Protein AF-A0A953STP6-F1 (afdb_monomer_lite)

Structure (mmCIF, N/CA/C/O backbone):
data_AF-A0A953STP6-F1
#
_entry.id   AF-A0A953STP6-F1
#
loop_
_atom_site.group_PDB
_atom_site.id
_atom_site.type_symbol
_atom_site.label_atom_id
_atom_site.label_alt_id
_atom_site.label_comp_id
_atom_site.label_asym_id
_atom_site.label_entity_id
_atom_site.label_seq_id
_atom_site.pdbx_PDB_ins_code
_atom_site.Cartn_x
_atom_site.Cartn_y
_atom_site.Cartn_z
_atom_site.occupancy
_atom_site.B_iso_or_equiv
_atom_site.auth_seq_id
_atom_site.auth_comp_id
_atom_site.auth_asym_id
_atom_site.auth_atom_id
_atom_site.pdbx_PDB_model_num
ATOM 1 N N . VAL A 1 1 ? 17.618 -13.038 -34.834 1.00 49.62 1 VAL A N 1
ATOM 2 C CA . VAL A 1 1 ? 17.832 -11.670 -34.303 1.00 49.62 1 VAL A CA 1
ATOM 3 C C . VAL A 1 1 ? 18.289 -10.805 -35.466 1.00 49.62 1 VAL A C 1
ATOM 5 O O . VAL A 1 1 ? 19.476 -10.735 -35.738 1.00 49.62 1 VAL A O 1
ATOM 8 N N . GLU A 1 2 ? 17.350 -10.254 -36.233 1.00 40.44 2 GLU A N 1
ATOM 9 C CA . GLU A 1 2 ? 17.635 -9.634 -37.544 1.00 40.44 2 GLU A CA 1
ATOM 10 C C . GLU A 1 2 ? 18.190 -8.197 -37.464 1.00 40.44 2 GLU A C 1
ATOM 12 O O . GLU A 1 2 ? 18.596 -7.647 -38.477 1.00 40.44 2 GLU A O 1
ATOM 17 N N . TRP A 1 3 ? 18.283 -7.606 -36.264 1.00 57.53 3 TRP A N 1
ATOM 18 C CA . TRP A 1 3 ? 18.662 -6.194 -36.064 1.00 57.53 3 TRP A CA 1
ATOM 19 C C . TRP A 1 3 ? 19.873 -5.980 -35.137 1.00 57.53 3 TRP A C 1
ATOM 21 O O . TRP A 1 3 ? 20.146 -4.858 -34.718 1.00 57.53 3 TRP A O 1
ATOM 31 N N . GLY A 1 4 ? 20.591 -7.051 -34.774 1.00 74.75 4 GLY A N 1
ATOM 32 C CA . GLY A 1 4 ? 21.862 -6.975 -34.031 1.00 74.75 4 GLY A CA 1
ATOM 33 C C . GLY A 1 4 ? 21.815 -6.324 -32.639 1.00 74.75 4 GLY A C 1
ATOM 34 O O . GLY A 1 4 ? 22.865 -6.129 -32.037 1.00 74.75 4 GLY A O 1
ATOM 35 N N . THR A 1 5 ? 20.629 -5.986 -32.117 1.00 85.56 5 THR A N 1
ATOM 36 C CA . THR A 1 5 ? 20.455 -5.350 -30.805 1.00 85.56 5 THR A CA 1
ATOM 37 C C . THR A 1 5 ? 19.637 -6.245 -29.881 1.00 85.56 5 THR A C 1
ATOM 39 O O . THR A 1 5 ? 18.565 -6.718 -30.260 1.00 85.56 5 THR A O 1
ATOM 42 N N . LEU A 1 6 ? 20.141 -6.47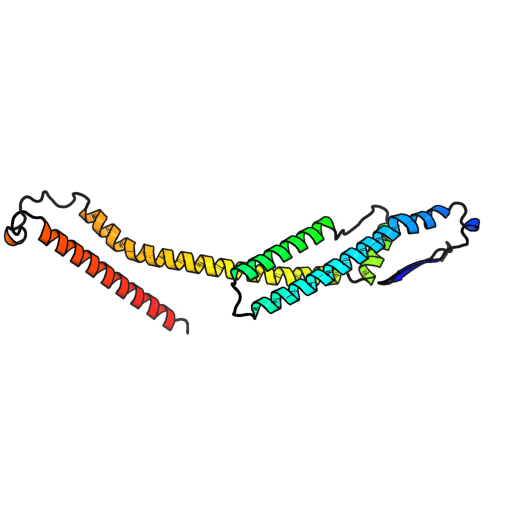1 -28.670 1.00 89.12 6 LEU A N 1
ATOM 43 C CA . LEU A 1 6 ? 19.506 -7.273 -27.629 1.00 89.12 6 LEU A CA 1
ATOM 44 C C . LEU A 1 6 ? 19.373 -6.444 -26.352 1.00 89.12 6 LEU A C 1
ATOM 46 O O . LEU A 1 6 ? 20.346 -5.847 -25.893 1.00 89.12 6 LEU A O 1
ATOM 50 N N . TYR A 1 7 ? 18.184 -6.456 -25.756 1.00 91.00 7 TYR A N 1
ATOM 51 C CA . TYR A 1 7 ? 17.941 -5.894 -24.432 1.00 91.00 7 TYR A CA 1
ATOM 52 C C . TYR A 1 7 ? 17.853 -7.020 -23.403 1.00 91.00 7 TYR A C 1
ATOM 54 O O . TYR A 1 7 ? 17.206 -8.039 -23.641 1.00 91.00 7 TYR A O 1
ATOM 62 N N . GLY A 1 8 ? 18.512 -6.834 -22.264 1.00 90.19 8 GLY A N 1
ATOM 63 C CA . GLY A 1 8 ? 18.496 -7.766 -21.146 1.00 90.19 8 GLY A CA 1
ATOM 64 C C . GLY A 1 8 ? 18.152 -7.041 -19.855 1.00 90.19 8 GLY A C 1
ATOM 65 O O . GLY A 1 8 ? 18.784 -6.043 -19.509 1.00 90.19 8 GLY A O 1
ATOM 66 N N . PHE A 1 9 ? 17.179 -7.573 -19.121 1.00 90.62 9 PHE A N 1
ATOM 67 C CA . PHE A 1 9 ? 16.779 -7.051 -17.821 1.00 90.62 9 PHE A CA 1
ATOM 68 C C . PHE A 1 9 ? 16.965 -8.117 -16.754 1.00 90.62 9 PHE A C 1
ATOM 70 O O . PHE A 1 9 ? 16.722 -9.304 -16.963 1.00 90.62 9 PHE A O 1
ATOM 77 N N . SER A 1 10 ? 17.387 -7.672 -15.584 1.00 89.81 10 SER A N 1
ATOM 78 C CA . SER A 1 10 ? 17.365 -8.437 -14.348 1.00 89.81 10 SER A CA 1
ATOM 79 C C . SER A 1 10 ? 16.794 -7.551 -13.244 1.00 89.81 10 SER A C 1
ATOM 81 O O . SER A 1 10 ? 16.552 -6.361 -13.440 1.00 89.81 10 SER A O 1
ATOM 83 N N . ARG A 1 11 ? 16.638 -8.101 -12.039 1.00 86.50 11 ARG A N 1
ATOM 84 C CA . ARG A 1 11 ? 16.187 -7.322 -10.874 1.00 86.50 11 ARG A CA 1
ATOM 85 C C . ARG A 1 11 ? 17.159 -6.208 -10.463 1.00 86.50 11 ARG A C 1
ATOM 87 O O . ARG A 1 11 ? 16.793 -5.380 -9.638 1.00 86.50 11 ARG A O 1
ATOM 94 N N . TYR A 1 12 ? 18.381 -6.211 -10.998 1.00 82.25 12 TYR A N 1
ATOM 95 C CA . TYR A 1 12 ? 19.473 -5.325 -10.581 1.00 82.25 12 TYR A CA 1
ATOM 96 C C . TYR A 1 12 ? 20.132 -4.575 -11.740 1.00 82.25 12 TYR A C 1
ATOM 98 O O . TYR A 1 12 ? 20.998 -3.737 -11.511 1.00 82.25 12 TYR A O 1
ATOM 106 N N . SER A 1 13 ? 19.789 -4.901 -12.986 1.00 85.50 13 SER A N 1
ATOM 107 C CA . SER A 1 13 ? 20.510 -4.397 -14.152 1.00 85.50 13 SER A CA 1
ATOM 108 C C . SER A 1 13 ? 19.625 -4.359 -15.389 1.00 85.50 13 SER A C 1
ATOM 110 O O . SER A 1 13 ? 18.785 -5.236 -15.587 1.00 85.50 13 SER A O 1
ATOM 112 N N . SER A 1 14 ? 19.859 -3.350 -16.221 1.00 88.75 14 SER A N 1
ATOM 113 C CA . SER A 1 14 ? 19.274 -3.163 -17.543 1.00 88.75 14 SER A CA 1
ATOM 114 C C . SER A 1 14 ? 20.425 -2.953 -18.520 1.00 88.75 14 SER A C 1
ATOM 116 O O . SER A 1 14 ? 21.163 -1.975 -18.397 1.00 88.75 14 SER A O 1
ATOM 118 N N . VAL A 1 15 ? 20.591 -3.866 -19.473 1.00 91.69 15 VAL A N 1
ATOM 119 C CA . VAL A 1 15 ? 21.720 -3.892 -20.409 1.00 91.69 15 VAL A CA 1
ATOM 120 C C . VAL A 1 15 ? 21.202 -3.905 -21.840 1.00 91.69 15 VAL A C 1
ATOM 122 O O . VAL A 1 15 ? 20.205 -4.554 -22.151 1.00 91.69 15 VAL A O 1
ATOM 125 N N . MET A 1 16 ? 21.911 -3.205 -22.719 1.00 91.94 16 MET A N 1
ATOM 126 C CA . MET A 1 16 ? 21.726 -3.278 -24.163 1.00 91.94 16 MET A CA 1
ATOM 127 C C . MET A 1 16 ? 23.032 -3.749 -24.794 1.00 91.94 16 MET A C 1
ATOM 129 O O . MET A 1 16 ? 24.081 -3.150 -24.562 1.00 91.94 16 MET A O 1
ATOM 133 N N . LEU A 1 17 ? 22.959 -4.801 -25.600 1.00 90.75 17 LEU A N 1
ATOM 134 C CA . LEU A 1 17 ? 24.041 -5.232 -26.478 1.00 90.75 17 LEU A CA 1
ATOM 135 C C . LEU A 1 17 ? 23.688 -4.793 -27.893 1.00 90.75 17 LEU A C 1
ATOM 137 O O . LEU A 1 17 ? 22.608 -5.112 -28.380 1.00 90.75 17 LEU A O 1
ATOM 141 N N . THR A 1 18 ? 24.568 -4.033 -28.529 1.00 89.88 18 THR A N 1
ATOM 142 C CA . THR A 1 18 ? 24.393 -3.536 -29.897 1.00 89.88 18 THR A CA 1
ATOM 143 C C . THR A 1 18 ? 25.762 -3.390 -30.564 1.00 89.88 18 THR A C 1
ATOM 145 O O . THR A 1 18 ? 26.791 -3.584 -29.911 1.00 89.88 18 THR A O 1
ATOM 148 N N . ASN A 1 19 ? 25.779 -3.074 -31.858 1.00 86.75 19 ASN A N 1
ATOM 149 C CA . ASN A 1 19 ? 27.012 -2.829 -32.605 1.00 86.75 19 ASN A CA 1
ATOM 150 C C . ASN A 1 19 ? 27.773 -1.607 -32.057 1.00 86.75 19 ASN A C 1
ATOM 152 O O . ASN A 1 19 ? 27.233 -0.802 -31.297 1.00 86.75 19 ASN A O 1
ATOM 156 N N . SER A 1 20 ? 29.038 -1.449 -32.450 1.00 85.50 20 SER A N 1
ATOM 157 C CA . SER A 1 20 ? 29.828 -0.265 -32.096 1.00 85.50 20 SER A CA 1
ATOM 158 C C . SER A 1 20 ? 29.111 1.015 -32.518 1.00 85.50 20 SER A C 1
ATOM 160 O O . SER A 1 20 ? 28.501 1.065 -33.582 1.00 85.50 20 SER A O 1
ATOM 162 N N . PHE A 1 21 ? 29.213 2.072 -31.708 1.00 82.69 21 PHE A N 1
ATOM 163 C CA . PHE A 1 21 ? 28.501 3.336 -31.938 1.00 82.69 21 PHE A CA 1
ATOM 164 C C . PHE A 1 21 ? 28.733 3.929 -33.340 1.00 82.69 21 PHE A C 1
ATOM 166 O O . PHE A 1 21 ? 27.807 4.472 -33.935 1.00 82.69 21 PHE A O 1
ATOM 173 N N . SER A 1 22 ? 29.945 3.778 -33.886 1.00 84.00 22 SER A N 1
ATOM 174 C CA . SER A 1 22 ? 30.305 4.186 -35.253 1.00 84.00 22 SER A CA 1
ATOM 175 C C . SER A 1 22 ? 29.497 3.478 -36.343 1.00 84.00 22 SER A C 1
ATOM 177 O O . SER A 1 22 ? 29.265 4.054 -37.403 1.00 84.00 22 SER A O 1
ATOM 179 N N . ASP A 1 23 ? 29.049 2.256 -36.069 1.00 85.56 23 ASP A N 1
ATOM 180 C CA . ASP A 1 23 ? 28.466 1.337 -37.046 1.00 85.56 23 ASP A CA 1
ATOM 181 C C . ASP A 1 23 ? 26.928 1.340 -36.983 1.00 85.56 23 ASP A C 1
ATOM 183 O O . ASP A 1 23 ? 26.265 0.757 -37.838 1.00 85.56 23 ASP A O 1
ATOM 187 N N . LEU A 1 24 ? 26.334 2.009 -35.982 1.00 81.19 24 LEU A N 1
ATOM 188 C CA . LEU A 1 24 ? 24.878 2.100 -35.809 1.00 81.19 24 LEU A CA 1
ATOM 189 C C . LEU A 1 24 ? 24.195 2.994 -36.854 1.00 81.19 24 LEU A C 1
ATOM 191 O O . LEU A 1 24 ? 22.997 2.828 -37.094 1.00 81.19 24 LEU A O 1
ATOM 195 N N . GLY A 1 25 ? 24.908 3.952 -37.454 1.00 84.44 25 GLY A N 1
ATOM 196 C CA . GLY A 1 25 ? 24.352 4.876 -38.447 1.00 84.44 25 GLY A CA 1
ATOM 197 C C . GLY A 1 25 ? 23.048 5.538 -37.974 1.00 84.44 25 GLY A C 1
ATOM 198 O O . GLY A 1 25 ? 23.015 6.241 -36.959 1.00 84.44 25 GLY A O 1
ATOM 199 N N . SER A 1 26 ? 21.946 5.277 -38.686 1.00 81.06 26 SER A N 1
ATOM 200 C CA . SER A 1 26 ? 20.607 5.794 -38.359 1.00 81.06 26 SER A CA 1
ATOM 201 C C . SER A 1 26 ? 20.002 5.222 -37.070 1.00 81.06 26 SER A C 1
ATOM 203 O O . SER A 1 26 ? 19.066 5.814 -36.544 1.00 81.06 26 SER A O 1
ATOM 205 N N . SER A 1 27 ? 20.540 4.130 -36.518 1.00 84.69 27 SER A N 1
ATOM 206 C CA . SER A 1 27 ? 20.039 3.463 -35.302 1.00 84.69 27 SER A CA 1
ATOM 207 C C . SER A 1 27 ? 20.626 4.023 -33.999 1.00 84.69 27 SER A C 1
ATOM 209 O O . SER A 1 27 ? 20.344 3.526 -32.911 1.00 84.69 27 SER A O 1
ATOM 211 N N . THR A 1 28 ? 21.406 5.104 -34.078 1.00 85.69 28 THR A N 1
ATOM 212 C CA . THR A 1 28 ? 22.034 5.776 -32.924 1.00 85.69 28 THR A CA 1
ATOM 213 C C . THR A 1 28 ? 21.026 6.202 -31.842 1.00 85.69 28 THR A C 1
ATOM 215 O O . THR A 1 28 ? 21.358 6.278 -30.656 1.00 85.69 28 THR A O 1
ATOM 218 N N . PHE A 1 29 ? 19.761 6.428 -32.216 1.00 87.31 29 PHE A N 1
ATOM 219 C CA . PHE A 1 29 ? 18.693 6.764 -31.272 1.00 87.31 29 PHE A CA 1
ATOM 220 C C . PHE A 1 29 ? 18.427 5.663 -30.229 1.00 87.31 29 PHE A C 1
ATOM 222 O O . PHE A 1 29 ? 17.957 5.981 -29.138 1.00 87.31 29 PHE A O 1
ATOM 229 N N . LEU A 1 30 ? 18.773 4.398 -30.504 1.00 89.19 30 LEU A N 1
ATOM 230 C CA . LEU A 1 30 ? 18.602 3.283 -29.561 1.00 89.19 30 LEU A CA 1
ATOM 231 C C . LEU A 1 30 ? 19.425 3.481 -28.282 1.00 89.19 30 LEU A C 1
ATOM 233 O O . LEU A 1 30 ? 18.925 3.266 -27.176 1.00 89.19 30 LEU A O 1
ATOM 237 N N . VAL A 1 31 ? 20.664 3.965 -28.423 1.00 89.38 31 VAL A N 1
ATOM 238 C CA . VAL A 1 31 ? 21.536 4.303 -27.286 1.00 89.38 31 VAL A CA 1
ATOM 239 C C . VAL A 1 31 ? 20.921 5.445 -26.477 1.00 89.38 31 VAL A C 1
ATOM 241 O O . VAL A 1 31 ? 20.867 5.382 -25.249 1.00 89.38 31 VAL A O 1
ATOM 244 N N . ARG A 1 32 ? 20.378 6.460 -27.162 1.00 90.69 32 ARG A N 1
ATOM 245 C CA . ARG A 1 32 ? 19.688 7.577 -26.507 1.00 90.69 32 ARG A CA 1
ATOM 246 C C . ARG A 1 32 ? 18.452 7.107 -25.744 1.00 90.69 32 ARG A C 1
ATOM 248 O O . ARG A 1 32 ? 18.239 7.560 -24.624 1.00 90.69 32 ARG A O 1
ATOM 255 N N . HIS A 1 33 ? 17.647 6.207 -26.307 1.00 91.12 33 HIS A N 1
ATOM 256 C CA . HIS A 1 33 ? 16.480 5.644 -25.622 1.00 91.12 33 HIS A CA 1
ATOM 257 C C . HIS A 1 33 ? 16.885 4.869 -24.365 1.00 91.12 33 HIS A C 1
ATOM 259 O O . HIS A 1 33 ? 16.279 5.068 -23.311 1.00 91.12 33 HIS A O 1
ATOM 265 N N . LEU A 1 34 ? 17.955 4.068 -24.440 1.00 91.69 34 LEU A N 1
ATOM 266 C CA . LEU A 1 34 ? 18.492 3.376 -23.270 1.00 91.69 34 LEU A CA 1
ATOM 267 C C . LEU A 1 34 ? 18.879 4.362 -22.163 1.00 91.69 34 LEU A C 1
ATOM 269 O O . LEU A 1 34 ? 18.456 4.199 -21.025 1.00 91.69 34 LEU A O 1
ATOM 273 N N . GLN A 1 35 ? 19.641 5.402 -22.508 1.00 91.88 35 GLN A N 1
ATOM 274 C CA . GLN A 1 35 ? 20.140 6.405 -21.558 1.00 91.88 35 GLN A CA 1
ATOM 275 C C . GLN A 1 35 ? 19.058 7.353 -21.022 1.00 91.88 35 GLN A C 1
ATOM 277 O O . GLN A 1 35 ? 19.305 8.081 -20.063 1.00 91.88 35 GLN A O 1
ATOM 282 N N . THR A 1 36 ? 17.875 7.376 -21.638 1.00 92.75 36 THR A N 1
ATOM 283 C CA . THR A 1 36 ? 16.787 8.284 -21.261 1.00 92.75 36 THR A CA 1
ATOM 284 C C . THR A 1 36 ? 15.570 7.504 -20.782 1.00 92.75 36 THR A C 1
ATOM 286 O O . THR A 1 36 ? 15.460 7.215 -19.593 1.00 92.75 36 THR A O 1
ATOM 289 N N . ILE A 1 37 ? 14.655 7.152 -21.685 1.00 94.00 37 ILE A N 1
ATOM 290 C CA . ILE A 1 37 ? 13.356 6.583 -21.331 1.00 94.00 37 ILE A CA 1
ATOM 291 C C . ILE A 1 37 ? 13.492 5.231 -20.621 1.00 94.00 37 ILE A C 1
ATOM 293 O O . ILE A 1 37 ? 12.884 5.048 -19.570 1.00 94.00 37 ILE A O 1
ATOM 297 N N . TYR A 1 38 ? 14.338 4.319 -21.111 1.00 93.88 38 TYR A N 1
ATOM 298 C CA . TYR A 1 38 ? 14.478 2.992 -20.498 1.00 93.88 38 TYR A CA 1
ATOM 299 C C . TYR A 1 38 ? 15.250 3.038 -19.177 1.00 93.88 38 TYR A C 1
ATOM 301 O O . TYR A 1 38 ? 14.895 2.322 -18.244 1.00 93.88 38 TYR A O 1
ATOM 309 N N . TYR A 1 39 ? 16.238 3.928 -19.050 1.00 93.81 39 TYR A N 1
ATOM 310 C CA . TYR A 1 39 ? 16.886 4.203 -17.767 1.00 93.81 39 TYR A CA 1
ATOM 311 C C . TYR A 1 39 ? 15.868 4.684 -16.721 1.00 93.81 39 TYR A C 1
ATOM 313 O O . TYR A 1 39 ? 15.835 4.164 -15.607 1.00 93.81 39 TYR A O 1
ATOM 321 N N . LYS A 1 40 ? 14.981 5.617 -17.092 1.00 95.06 40 LYS A N 1
ATOM 322 C CA . LYS A 1 40 ? 13.929 6.120 -16.195 1.00 95.06 40 LYS A CA 1
ATOM 323 C C . LYS A 1 40 ? 12.858 5.082 -15.870 1.00 95.06 40 LYS A C 1
ATOM 325 O O . LYS A 1 40 ? 12.398 5.046 -14.733 1.00 95.06 40 LYS A O 1
ATOM 330 N N . MET A 1 41 ? 12.509 4.207 -16.811 1.00 95.56 41 MET A N 1
ATOM 331 C CA . MET A 1 41 ? 11.640 3.055 -16.537 1.00 95.56 41 MET A CA 1
ATOM 332 C C . MET A 1 41 ? 12.266 2.108 -15.510 1.00 95.56 41 MET A C 1
ATOM 334 O O . MET A 1 41 ? 11.595 1.711 -14.561 1.00 95.56 41 MET A O 1
ATOM 338 N N . ALA A 1 42 ? 13.553 1.784 -15.662 1.00 94.44 42 ALA A N 1
ATOM 339 C CA . ALA A 1 42 ? 14.258 0.919 -14.723 1.00 94.44 42 ALA A CA 1
ATOM 340 C C . ALA A 1 42 ? 14.345 1.552 -13.323 1.00 94.44 42 ALA A C 1
ATOM 342 O O . ALA A 1 42 ? 14.057 0.884 -12.332 1.00 94.44 42 ALA A O 1
ATOM 343 N N . GLU A 1 43 ? 14.679 2.844 -13.243 1.00 94.31 43 GLU A N 1
ATOM 344 C CA . GLU A 1 43 ? 14.696 3.613 -11.991 1.00 94.31 43 GLU A CA 1
ATOM 345 C C . GLU A 1 43 ? 13.320 3.607 -11.307 1.00 94.31 43 GLU A C 1
ATOM 347 O O . GLU A 1 43 ? 13.224 3.339 -10.109 1.00 94.31 43 GLU A O 1
ATOM 352 N N . LEU A 1 44 ? 12.247 3.822 -12.073 1.00 95.81 44 LEU A N 1
ATOM 353 C CA . LEU A 1 44 ? 10.879 3.779 -11.566 1.00 95.81 44 LEU A CA 1
ATOM 354 C C . LEU A 1 44 ? 10.500 2.389 -11.037 1.00 95.81 44 LEU A C 1
ATOM 356 O O . LEU A 1 44 ? 9.955 2.297 -9.941 1.00 95.81 44 LEU A O 1
ATOM 360 N N . CYS A 1 45 ? 10.803 1.312 -11.767 1.00 95.56 45 CYS A N 1
ATOM 361 C CA . CYS A 1 45 ? 10.538 -0.057 -11.307 1.00 95.56 45 CYS A CA 1
ATOM 362 C C . CYS A 1 45 ? 11.301 -0.383 -10.012 1.00 95.56 45 CYS A C 1
ATOM 364 O O . CYS A 1 45 ? 10.754 -1.006 -9.101 1.00 95.56 45 CYS A O 1
ATOM 366 N N . LEU A 1 46 ? 12.554 0.067 -9.896 1.00 94.75 46 LEU A N 1
ATOM 367 C CA . LEU A 1 46 ? 13.344 -0.108 -8.676 1.00 94.75 46 LEU A CA 1
ATOM 368 C C . LEU A 1 46 ? 12.753 0.673 -7.498 1.00 94.75 46 LEU A C 1
ATOM 370 O O . LEU A 1 46 ? 12.660 0.123 -6.399 1.00 94.75 46 LEU A O 1
ATOM 374 N N . LEU A 1 47 ? 12.312 1.914 -7.728 1.00 95.75 47 LEU A N 1
ATOM 375 C CA . LEU A 1 47 ? 11.605 2.714 -6.728 1.00 95.75 47 LEU A CA 1
ATOM 376 C C . LEU A 1 47 ? 10.319 2.014 -6.279 1.00 95.75 47 LEU A C 1
ATOM 378 O O . LEU A 1 47 ? 10.118 1.831 -5.083 1.00 95.75 47 LEU A O 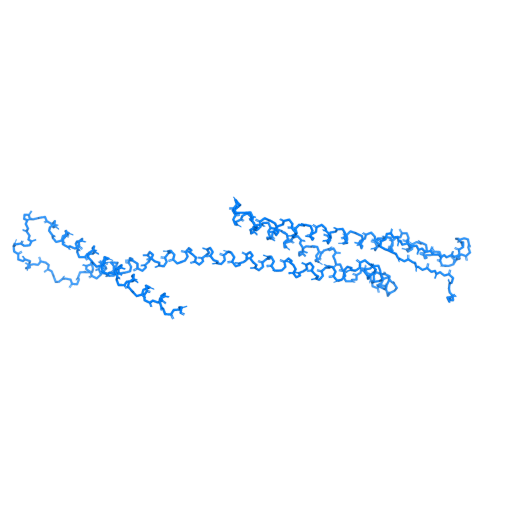1
ATOM 382 N N . GLN A 1 48 ? 9.490 1.573 -7.229 1.00 96.62 48 GLN A N 1
ATOM 383 C CA . GLN A 1 48 ? 8.253 0.841 -6.950 1.00 96.62 48 GLN A CA 1
ATOM 384 C C . GLN A 1 48 ? 8.525 -0.378 -6.068 1.00 96.62 48 GLN A C 1
ATOM 386 O O . GLN A 1 48 ? 7.860 -0.571 -5.053 1.00 96.62 48 GLN A O 1
ATOM 391 N N . ARG A 1 49 ? 9.557 -1.157 -6.403 1.00 95.12 49 ARG A N 1
ATOM 392 C CA . ARG A 1 49 ? 9.941 -2.344 -5.637 1.00 95.12 49 ARG A CA 1
ATOM 393 C C . ARG A 1 49 ? 10.410 -2.004 -4.226 1.00 95.12 49 ARG A C 1
ATOM 395 O O . ARG A 1 49 ? 10.039 -2.693 -3.280 1.00 95.12 49 ARG A O 1
ATOM 402 N N . ALA A 1 50 ? 11.218 -0.958 -4.072 1.00 95.56 50 ALA A N 1
ATOM 403 C CA . ALA A 1 50 ? 11.667 -0.502 -2.761 1.00 95.56 50 ALA A CA 1
ATOM 404 C C . ALA A 1 50 ? 10.489 -0.030 -1.893 1.00 95.56 50 ALA A C 1
ATOM 406 O O . ALA A 1 50 ? 10.437 -0.352 -0.708 1.00 95.56 50 ALA A O 1
ATOM 407 N N . THR A 1 51 ? 9.524 0.679 -2.484 1.00 97.06 51 THR A N 1
ATOM 408 C CA . THR A 1 51 ? 8.314 1.127 -1.784 1.00 97.06 51 THR A CA 1
ATOM 409 C C . THR A 1 51 ? 7.443 -0.045 -1.340 1.00 97.06 51 THR A C 1
ATOM 411 O O . THR A 1 51 ? 7.036 -0.069 -0.183 1.00 97.06 51 THR A O 1
ATOM 414 N N . VAL A 1 52 ? 7.216 -1.041 -2.204 1.00 97.06 52 VAL A N 1
ATOM 415 C CA . VAL A 1 52 ? 6.466 -2.257 -1.839 1.00 97.06 52 VAL A CA 1
ATOM 416 C C . VAL A 1 52 ? 7.124 -2.970 -0.657 1.00 97.06 52 VAL A C 1
ATOM 418 O O . VAL A 1 52 ? 6.457 -3.244 0.334 1.00 97.06 52 VAL A O 1
ATOM 421 N N . LEU A 1 53 ? 8.444 -3.180 -0.707 1.00 96.00 53 LEU A N 1
ATOM 422 C CA . LEU A 1 53 ? 9.185 -3.795 0.400 1.00 96.00 53 LEU A CA 1
ATOM 423 C C . LEU A 1 53 ? 9.084 -2.980 1.697 1.00 96.00 53 LEU A C 1
ATOM 425 O O . LEU A 1 53 ? 8.903 -3.554 2.767 1.00 96.00 53 LEU A O 1
ATOM 429 N N . SER A 1 54 ? 9.174 -1.651 1.604 1.00 97.19 54 SER A N 1
ATOM 430 C CA . SER A 1 54 ? 9.027 -0.764 2.762 1.00 97.19 54 SER A CA 1
ATOM 431 C C . SER A 1 54 ? 7.633 -0.853 3.382 1.00 97.19 54 SER A C 1
ATOM 433 O O . SER A 1 54 ? 7.514 -0.798 4.602 1.00 97.19 54 SER A O 1
ATOM 435 N N . TYR A 1 55 ? 6.583 -0.977 2.568 1.00 97.44 55 TYR A N 1
ATOM 436 C CA . TYR A 1 55 ? 5.220 -1.110 3.075 1.00 97.44 55 TYR A CA 1
ATOM 437 C C . TYR A 1 55 ? 4.940 -2.494 3.653 1.00 97.44 55 TYR A C 1
ATOM 439 O O . TYR A 1 55 ? 4.293 -2.557 4.691 1.00 97.44 55 TYR A O 1
ATOM 447 N N . SER A 1 56 ? 5.469 -3.580 3.083 1.00 96.62 56 SER A N 1
ATOM 448 C CA . SER A 1 56 ? 5.380 -4.906 3.721 1.00 96.62 56 SER A CA 1
ATOM 449 C C . SER A 1 56 ? 6.055 -4.934 5.100 1.00 96.62 56 SER A C 1
ATOM 451 O O . SER A 1 56 ? 5.538 -5.548 6.038 1.00 96.62 56 SER A O 1
ATOM 453 N N . ASP A 1 57 ? 7.185 -4.239 5.265 1.00 96.50 57 ASP A N 1
ATOM 454 C CA . ASP A 1 57 ? 7.832 -4.096 6.577 1.00 96.50 57 ASP A CA 1
ATOM 455 C C . ASP A 1 57 ? 6.961 -3.274 7.545 1.00 96.50 57 ASP A C 1
ATOM 457 O O . ASP A 1 57 ? 6.777 -3.640 8.708 1.00 96.50 57 ASP A O 1
ATOM 461 N N . GLU A 1 58 ? 6.323 -2.205 7.056 1.00 95.62 58 GLU A N 1
ATOM 462 C CA . GLU A 1 58 ? 5.396 -1.398 7.855 1.00 95.62 58 GLU A CA 1
ATOM 463 C C . GLU A 1 58 ? 4.133 -2.179 8.265 1.00 95.62 58 GLU A C 1
ATOM 465 O O . GLU A 1 58 ? 3.722 -2.092 9.425 1.00 95.62 58 GLU A O 1
ATOM 470 N N . VAL A 1 59 ? 3.563 -2.997 7.371 1.00 95.62 59 VAL A N 1
ATOM 471 C CA . VAL A 1 59 ? 2.469 -3.946 7.663 1.00 95.62 59 VAL A CA 1
ATOM 472 C C . VAL A 1 59 ? 2.878 -4.903 8.780 1.00 95.62 59 VAL A C 1
ATOM 474 O O . VAL A 1 59 ? 2.144 -5.065 9.759 1.00 95.62 59 VAL A O 1
ATOM 477 N N . THR A 1 60 ? 4.068 -5.498 8.674 1.00 94.12 60 THR A N 1
ATOM 478 C CA . THR A 1 60 ? 4.602 -6.423 9.685 1.00 94.12 60 THR A CA 1
ATOM 479 C C . THR A 1 60 ? 4.765 -5.721 11.030 1.00 94.12 60 THR A C 1
ATOM 481 O O . THR A 1 60 ? 4.328 -6.219 12.070 1.00 94.12 60 THR A O 1
ATOM 484 N N . HIS A 1 61 ? 5.344 -4.520 11.023 1.00 93.31 61 HIS A N 1
ATOM 485 C CA . HIS A 1 61 ? 5.520 -3.722 12.225 1.00 93.31 61 HIS A CA 1
ATOM 486 C C . HIS A 1 61 ? 4.177 -3.364 12.873 1.00 93.31 61 HIS A C 1
ATOM 488 O O . HIS A 1 61 ? 4.031 -3.524 14.082 1.00 93.31 61 HIS A O 1
ATOM 494 N N . VAL A 1 62 ? 3.188 -2.907 12.099 1.00 92.31 62 VAL A N 1
ATOM 495 C CA . VAL A 1 62 ? 1.846 -2.581 12.609 1.00 92.31 62 VAL A CA 1
ATOM 496 C C . VAL A 1 62 ? 1.143 -3.821 13.158 1.00 92.31 62 VAL A C 1
ATOM 498 O O . VAL A 1 62 ? 0.530 -3.729 14.219 1.00 92.31 62 VAL A O 1
ATOM 501 N N . SER A 1 63 ? 1.291 -4.971 12.504 1.00 90.56 63 SER A N 1
ATOM 502 C CA . SER A 1 63 ? 0.732 -6.242 12.974 1.00 90.56 63 SER A CA 1
ATOM 503 C C . SER A 1 63 ? 1.307 -6.640 14.334 1.00 90.56 63 SER A C 1
ATOM 505 O O . SER A 1 63 ? 0.553 -6.952 15.248 1.00 90.56 63 SER A O 1
ATOM 507 N N . ASN A 1 64 ? 2.618 -6.489 14.539 1.00 90.19 64 ASN A N 1
ATOM 508 C CA . ASN A 1 64 ? 3.245 -6.736 15.844 1.00 90.19 64 ASN A CA 1
ATOM 509 C C . ASN A 1 64 ? 2.744 -5.785 16.949 1.00 90.19 64 ASN A C 1
ATOM 511 O O . ASN A 1 64 ? 2.792 -6.127 18.129 1.00 90.19 64 ASN A O 1
ATOM 515 N N . LEU A 1 65 ? 2.267 -4.581 16.600 1.00 88.50 65 LEU A N 1
ATOM 516 C CA . LEU A 1 65 ? 1.671 -3.662 17.578 1.00 88.50 65 LEU A CA 1
ATOM 517 C C . LEU A 1 65 ? 0.283 -4.112 18.045 1.00 88.50 65 LEU A C 1
ATOM 519 O O . LEU A 1 65 ? -0.159 -3.637 19.090 1.00 88.50 65 LEU A O 1
ATOM 523 N N . LEU A 1 66 ? -0.399 -4.980 17.293 1.00 85.44 66 LEU A N 1
ATOM 524 C CA . LEU A 1 66 ? -1.704 -5.524 17.676 1.00 85.44 66 LEU A CA 1
ATOM 525 C C . LEU A 1 66 ? -1.601 -6.474 18.872 1.00 85.44 66 LEU A C 1
ATOM 527 O O . LEU A 1 66 ? -2.506 -6.500 19.702 1.00 85.44 66 LEU A O 1
ATOM 531 N N . ASP A 1 67 ? -0.478 -7.179 19.000 1.00 83.12 67 ASP A N 1
ATOM 532 C CA . ASP A 1 67 ? -0.211 -8.082 20.124 1.00 83.12 67 ASP A CA 1
ATOM 533 C C . ASP A 1 67 ? 0.233 -7.337 21.400 1.00 83.12 67 ASP A C 1
ATOM 535 O O . ASP A 1 67 ? 0.229 -7.894 22.504 1.00 83.12 67 ASP A O 1
ATOM 539 N N . ASP A 1 68 ? 0.604 -6.056 21.288 1.00 84.06 68 ASP A N 1
ATOM 540 C CA . ASP A 1 68 ? 1.076 -5.245 22.411 1.00 84.06 68 ASP A CA 1
ATOM 541 C C . ASP A 1 68 ? -0.093 -4.682 23.239 1.00 84.06 68 ASP A C 1
ATOM 543 O O . ASP A 1 68 ? -0.609 -3.587 22.993 1.00 84.06 68 ASP A O 1
ATOM 547 N N . GLN A 1 69 ? -0.458 -5.401 24.305 1.00 72.06 69 GLN A N 1
ATOM 548 C CA . GLN A 1 69 ? -1.520 -5.013 25.248 1.00 72.06 69 GLN A CA 1
ATOM 549 C C . GLN A 1 69 ? -1.302 -3.657 25.945 1.00 72.06 69 GLN A C 1
ATOM 551 O O . GLN A 1 69 ? -2.219 -3.144 26.591 1.00 72.06 69 GLN A O 1
ATOM 556 N N . LYS A 1 70 ? -0.102 -3.064 25.870 1.00 75.62 70 LYS A N 1
ATOM 557 C CA . LYS A 1 70 ? 0.192 -1.779 26.524 1.00 75.62 70 LYS A CA 1
ATOM 558 C C . LYS A 1 70 ? -0.208 -0.574 25.677 1.00 75.62 70 LYS A C 1
ATOM 560 O O . LYS A 1 70 ? -0.259 0.539 26.209 1.00 75.62 70 LYS A O 1
ATOM 565 N N . ARG A 1 71 ? -0.463 -0.751 24.378 1.00 79.38 71 ARG A N 1
ATOM 566 C CA . ARG A 1 71 ? -0.761 0.368 23.476 1.00 79.38 71 ARG A CA 1
ATOM 567 C C . ARG A 1 71 ? -2.243 0.685 23.410 1.00 79.38 71 ARG A C 1
ATOM 569 O O . ARG A 1 71 ? -3.111 -0.170 23.533 1.00 79.38 71 ARG A O 1
ATOM 576 N N . LYS A 1 72 ? -2.538 1.965 23.186 1.00 84.00 72 LYS A N 1
ATOM 577 C CA . LYS A 1 72 ? -3.910 2.422 22.969 1.00 84.00 72 LYS A CA 1
ATOM 578 C C . LYS A 1 72 ? -4.357 2.011 21.572 1.00 84.00 72 LYS A C 1
ATOM 580 O O . LYS A 1 72 ? -3.748 2.427 20.590 1.00 84.00 72 LYS A O 1
ATOM 585 N N . GLU A 1 73 ? -5.489 1.321 21.485 1.00 86.31 73 GLU A N 1
ATOM 586 C CA . GLU A 1 73 ? -6.141 0.946 20.219 1.00 86.31 73 GLU A CA 1
ATOM 587 C C . GLU A 1 73 ? -6.260 2.126 19.240 1.00 86.31 73 GLU A C 1
ATOM 589 O O . GLU A 1 73 ? -6.033 1.980 18.044 1.00 86.31 73 GLU A O 1
ATOM 594 N N . SER A 1 74 ? -6.540 3.335 19.745 1.00 87.31 74 SER A N 1
ATOM 595 C CA . SER A 1 74 ? -6.645 4.541 18.914 1.00 87.31 74 SER A CA 1
ATOM 596 C C . SER A 1 74 ? -5.351 4.913 18.189 1.00 87.31 74 SER A C 1
ATOM 598 O O . SER A 1 74 ? -5.409 5.500 17.112 1.00 87.31 74 SER A O 1
ATOM 600 N N . GLU A 1 75 ? -4.190 4.623 18.778 1.00 90.56 75 GLU A N 1
ATOM 601 C CA . GLU A 1 75 ? -2.897 4.885 18.138 1.00 90.56 75 GLU A CA 1
ATOM 602 C C . GLU A 1 75 ? -2.627 3.871 17.027 1.00 90.56 75 GLU A C 1
ATOM 604 O O . GLU A 1 75 ? -2.135 4.247 15.965 1.00 90.56 75 GLU A O 1
ATOM 609 N N . ILE A 1 76 ? -2.999 2.609 17.247 1.00 90.94 76 ILE A N 1
ATOM 610 C CA . ILE A 1 76 ? -2.836 1.542 16.256 1.00 90.94 76 ILE A CA 1
ATOM 611 C C . ILE A 1 76 ? -3.748 1.793 15.053 1.00 90.94 76 ILE A C 1
ATOM 613 O O . ILE A 1 76 ? -3.274 1.815 13.919 1.00 90.94 76 ILE A O 1
ATOM 617 N N . VAL A 1 77 ? -5.025 2.103 15.298 1.00 93.50 77 VAL A N 1
ATOM 618 C CA . VAL A 1 77 ? -5.991 2.468 14.249 1.00 93.50 77 VAL A CA 1
ATOM 619 C C . VAL A 1 77 ? -5.486 3.647 13.412 1.00 93.50 77 VAL A C 1
ATOM 621 O O . VAL A 1 77 ? -5.583 3.629 12.183 1.00 93.50 77 VAL A O 1
ATOM 624 N N . LYS A 1 78 ? -4.897 4.662 14.059 1.00 93.88 78 LYS A N 1
ATOM 625 C CA . LYS A 1 78 ? -4.331 5.819 13.357 1.00 93.88 78 LYS A CA 1
ATOM 626 C C . LYS A 1 78 ? -3.177 5.415 12.435 1.00 93.88 78 LYS A C 1
ATOM 628 O O . LYS A 1 78 ? -3.166 5.842 11.285 1.00 93.88 78 LYS A O 1
ATOM 633 N N . LYS A 1 79 ? -2.251 4.575 12.909 1.00 94.31 79 LYS A N 1
ATOM 634 C CA . LYS A 1 79 ? -1.136 4.069 12.091 1.00 94.31 79 LYS A CA 1
ATOM 635 C C . LYS A 1 79 ? -1.616 3.252 10.895 1.00 94.31 79 LYS A C 1
ATOM 637 O O . LYS A 1 79 ? -1.140 3.480 9.791 1.00 94.31 79 LYS A O 1
ATOM 642 N N . ILE A 1 80 ? -2.594 2.366 11.096 1.00 95.69 80 ILE A N 1
ATOM 643 C CA . ILE A 1 80 ? -3.206 1.595 10.003 1.00 95.69 80 ILE A CA 1
ATOM 644 C C . ILE A 1 80 ? -3.793 2.541 8.945 1.00 95.69 80 ILE A C 1
ATOM 646 O O . ILE A 1 80 ? -3.559 2.369 7.752 1.00 95.69 80 ILE A O 1
ATOM 650 N N . SER A 1 81 ? -4.505 3.583 9.383 1.00 95.12 81 SER A N 1
ATOM 651 C CA . SER A 1 81 ? -5.120 4.565 8.478 1.00 95.12 81 SER A CA 1
ATOM 652 C C . SER A 1 81 ? -4.075 5.367 7.691 1.00 95.12 81 SER A C 1
ATOM 654 O O . SER A 1 81 ? -4.278 5.675 6.516 1.00 95.12 81 SER A O 1
ATOM 656 N N . GLU A 1 82 ? -2.956 5.721 8.328 1.00 95.75 82 GLU A N 1
ATOM 657 C CA . GLU A 1 82 ? -1.833 6.414 7.685 1.00 95.75 82 GLU A CA 1
ATOM 658 C C . GLU A 1 82 ? -1.134 5.523 6.650 1.00 95.75 82 GLU A C 1
ATOM 660 O O . GLU A 1 82 ? -0.939 5.968 5.517 1.00 95.75 82 GLU A O 1
ATOM 665 N N . LEU A 1 83 ? -0.846 4.263 6.994 1.00 96.75 83 LEU A N 1
ATOM 666 C CA . LEU A 1 83 ? -0.287 3.272 6.070 1.00 96.75 83 LEU A CA 1
ATOM 667 C C . LEU A 1 83 ? -1.202 3.070 4.855 1.00 96.75 83 LEU A C 1
ATOM 669 O O . LEU A 1 83 ? -0.749 3.184 3.715 1.00 96.75 83 LEU A O 1
ATOM 673 N N . TYR A 1 84 ? -2.505 2.875 5.078 1.00 97.12 84 TYR A N 1
ATOM 674 C CA . TYR A 1 84 ? -3.469 2.715 3.988 1.00 97.12 84 TYR A CA 1
ATOM 675 C C . TYR A 1 84 ? -3.519 3.947 3.076 1.00 97.12 84 TYR A C 1
ATOM 677 O O . TYR A 1 84 ? -3.503 3.833 1.849 1.00 97.12 84 TYR A O 1
ATOM 685 N N . LYS A 1 85 ? -3.486 5.153 3.656 1.00 97.19 85 LYS A N 1
ATOM 686 C CA . LYS A 1 85 ? -3.403 6.402 2.886 1.00 97.19 85 LYS A CA 1
ATOM 687 C C . LYS A 1 85 ? -2.130 6.471 2.037 1.00 97.19 85 LYS A C 1
ATOM 689 O O . LYS A 1 85 ? -2.204 6.883 0.877 1.00 97.19 85 LYS A O 1
ATOM 694 N N . HIS A 1 86 ? -0.971 6.125 2.596 1.00 97.00 86 HIS A N 1
ATOM 695 C CA . HIS A 1 86 ? 0.296 6.129 1.861 1.00 97.00 86 HIS A CA 1
ATOM 696 C C . HIS A 1 86 ? 0.280 5.122 0.710 1.00 97.00 86 HIS A C 1
ATOM 698 O O . HIS A 1 86 ? 0.648 5.478 -0.411 1.00 97.00 86 HIS A O 1
ATOM 704 N N . TYR A 1 87 ? -0.250 3.926 0.949 1.00 97.69 87 TYR A N 1
ATOM 705 C CA . TYR A 1 87 ? -0.432 2.912 -0.080 1.00 97.69 87 TYR A CA 1
ATOM 706 C C . TYR A 1 87 ? -1.337 3.389 -1.232 1.00 97.69 87 TYR A C 1
ATOM 708 O O . TYR A 1 87 ? -0.946 3.305 -2.396 1.00 97.69 87 TYR A O 1
ATOM 716 N N . ILE A 1 88 ? -2.488 4.008 -0.937 1.00 96.81 88 ILE A N 1
ATOM 717 C CA . ILE A 1 88 ? -3.367 4.593 -1.970 1.00 96.81 88 ILE A CA 1
ATOM 718 C C . ILE A 1 88 ? -2.615 5.634 -2.811 1.00 96.81 88 ILE A C 1
ATOM 720 O O . ILE A 1 88 ? -2.795 5.712 -4.029 1.00 96.81 88 ILE A O 1
ATOM 724 N N . LEU A 1 89 ? -1.779 6.465 -2.181 1.00 97.25 89 LEU A N 1
ATOM 725 C CA . LEU A 1 89 ? -0.974 7.451 -2.903 1.00 97.25 89 LEU A CA 1
ATOM 726 C C . LEU A 1 89 ? 0.074 6.784 -3.795 1.00 97.25 89 LEU A C 1
ATOM 728 O O . LEU A 1 89 ? 0.266 7.240 -4.920 1.00 97.25 89 LEU A O 1
ATOM 732 N N . PHE A 1 90 ? 0.715 5.714 -3.330 1.00 97.44 90 PHE A N 1
ATOM 733 C CA . PHE A 1 90 ? 1.645 4.925 -4.131 1.00 97.44 90 PHE A CA 1
ATOM 734 C C . PHE A 1 90 ? 0.964 4.336 -5.371 1.00 97.44 90 PHE A C 1
ATOM 736 O O . PHE A 1 90 ? 1.433 4.579 -6.486 1.00 97.44 90 PHE A O 1
ATOM 743 N N . VAL A 1 91 ? -0.178 3.660 -5.204 1.00 96.38 91 VAL A N 1
ATOM 744 C CA . VAL A 1 91 ? -0.919 3.059 -6.326 1.00 96.38 91 VAL A CA 1
ATOM 745 C C . VAL A 1 91 ? -1.326 4.118 -7.351 1.00 96.38 91 VAL A C 1
ATOM 747 O O . VAL A 1 91 ? -1.173 3.918 -8.550 1.00 96.38 91 VAL A O 1
ATOM 750 N N . ASN A 1 92 ? -1.787 5.281 -6.887 1.00 95.50 92 ASN A N 1
ATOM 751 C CA . ASN A 1 92 ? -2.310 6.319 -7.777 1.00 95.50 92 ASN A CA 1
ATOM 752 C C . ASN A 1 92 ? -1.246 7.230 -8.404 1.00 95.50 92 ASN A C 1
ATOM 754 O O . ASN A 1 92 ? -1.544 7.909 -9.386 1.00 95.50 92 ASN A O 1
ATOM 758 N N . LYS A 1 93 ? -0.045 7.328 -7.821 1.00 95.81 93 LYS A N 1
ATOM 759 C CA . LYS A 1 93 ? 0.965 8.321 -8.244 1.00 95.81 93 LYS A CA 1
ATOM 760 C C . LYS A 1 93 ? 2.309 7.734 -8.650 1.00 95.81 93 LYS A C 1
ATOM 762 O O . LYS A 1 93 ? 3.119 8.465 -9.212 1.00 95.81 93 LYS A O 1
ATOM 767 N N . ILE A 1 94 ? 2.574 6.474 -8.323 1.00 96.06 94 ILE A N 1
ATOM 768 C CA . ILE A 1 94 ? 3.879 5.840 -8.541 1.00 96.06 94 ILE A CA 1
ATOM 769 C C . ILE A 1 94 ? 3.714 4.539 -9.326 1.00 96.06 94 ILE A C 1
ATOM 771 O O . ILE A 1 94 ? 4.505 4.286 -10.233 1.00 96.06 94 ILE A O 1
ATOM 775 N N . TYR A 1 95 ? 2.699 3.724 -9.022 1.00 96.88 95 TYR A N 1
ATOM 776 C CA . TYR A 1 95 ? 2.460 2.441 -9.688 1.00 96.88 95 TYR A CA 1
ATOM 777 C C . TYR A 1 95 ? 1.617 2.588 -10.967 1.00 96.88 95 TYR A C 1
ATOM 779 O O . TYR A 1 95 ? 0.409 2.356 -10.992 1.00 96.88 95 TYR A O 1
ATOM 787 N N . PHE A 1 96 ? 2.266 3.001 -12.055 1.00 94.31 96 PHE A N 1
ATOM 788 C CA . PHE A 1 96 ? 1.621 3.134 -13.360 1.00 94.31 96 PHE A CA 1
ATOM 789 C C . PHE A 1 96 ? 1.507 1.785 -14.077 1.00 94.31 96 PHE A C 1
ATOM 791 O O . PHE A 1 96 ? 2.426 0.970 -14.042 1.00 94.31 96 PHE A O 1
ATOM 798 N N . ARG A 1 97 ? 0.397 1.572 -14.794 1.00 89.19 97 ARG A N 1
ATOM 799 C CA . ARG A 1 97 ? 0.247 0.412 -15.692 1.00 89.19 97 ARG A CA 1
ATOM 800 C C . ARG A 1 97 ? 1.124 0.563 -16.932 1.00 89.19 97 ARG A C 1
ATOM 802 O O . ARG A 1 97 ? 1.788 -0.377 -17.341 1.00 89.19 97 ARG A O 1
ATOM 809 N N . GLU A 1 98 ? 1.164 1.775 -17.475 1.00 92.75 98 GLU A N 1
ATOM 810 C CA . GLU A 1 98 ? 1.946 2.152 -18.646 1.00 92.75 98 GLU A CA 1
ATOM 811 C C . GLU A 1 98 ? 2.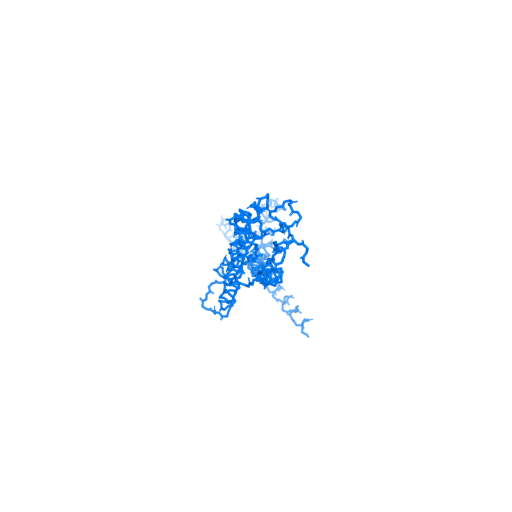533 3.546 -18.424 1.00 92.75 98 GLU A C 1
ATOM 813 O O . GLU A 1 98 ? 1.903 4.408 -17.808 1.00 92.75 98 GLU A O 1
ATOM 818 N N . VAL A 1 99 ? 3.748 3.770 -18.923 1.00 94.12 99 VAL A N 1
ATOM 819 C CA . VAL A 1 99 ? 4.483 5.042 -18.763 1.00 94.12 99 VAL A CA 1
ATOM 820 C C . VAL A 1 99 ? 4.811 5.715 -20.097 1.00 94.12 99 VAL A C 1
ATOM 822 O O . VAL A 1 99 ? 5.433 6.775 -20.133 1.00 94.12 99 VAL A O 1
ATOM 825 N N . THR A 1 100 ? 4.415 5.098 -21.208 1.00 94.38 100 THR A N 1
ATOM 826 C CA . THR A 1 100 ? 4.601 5.603 -22.570 1.00 94.38 100 THR A CA 1
ATOM 827 C C . THR A 1 100 ? 3.550 4.996 -23.489 1.00 94.38 100 THR A C 1
ATOM 829 O O . THR A 1 100 ? 3.098 3.887 -23.239 1.00 94.38 100 THR A O 1
ATOM 832 N N . ALA A 1 101 ? 3.200 5.702 -24.565 1.00 93.25 101 ALA A N 1
ATOM 833 C CA . ALA A 1 101 ? 2.313 5.198 -25.617 1.00 93.25 101 ALA A CA 1
ATOM 834 C C . ALA A 1 101 ? 3.053 4.367 -26.686 1.00 93.25 101 ALA A C 1
ATOM 836 O O . ALA A 1 101 ? 2.441 3.864 -27.621 1.00 93.25 101 ALA A O 1
ATOM 837 N N . GLN A 1 102 ? 4.384 4.268 -26.604 1.00 93.06 102 GLN A N 1
ATOM 838 C CA . GLN A 1 102 ? 5.171 3.475 -27.544 1.00 93.06 102 GLN A CA 1
ATOM 839 C C . GLN A 1 102 ? 5.090 1.986 -27.181 1.00 93.06 102 GLN A C 1
ATOM 841 O O . GLN A 1 102 ? 5.584 1.605 -26.122 1.00 93.06 102 GLN A O 1
ATOM 846 N N . GLU A 1 103 ? 4.606 1.146 -28.101 1.00 93.50 103 GLU A N 1
ATOM 847 C CA . GLU A 1 103 ? 4.490 -0.318 -27.934 1.00 93.50 103 GLU A CA 1
ATOM 848 C C . GLU A 1 103 ? 5.761 -0.974 -27.376 1.00 93.50 103 GLU A C 1
ATOM 850 O O . GLU A 1 103 ? 5.729 -1.628 -26.339 1.00 93.50 103 GLU A O 1
ATOM 855 N N . GLN A 1 104 ? 6.922 -0.710 -27.985 1.00 90.06 104 GLN A N 1
ATOM 856 C CA . GLN A 1 104 ? 8.195 -1.261 -27.505 1.00 90.06 104 GLN A CA 1
ATOM 857 C C . GLN A 1 104 ? 8.528 -0.812 -26.073 1.00 90.06 104 GLN A C 1
ATOM 859 O O . GLN A 1 104 ? 9.146 -1.549 -25.312 1.00 90.06 104 GLN A O 1
ATOM 864 N N . GLY A 1 105 ? 8.153 0.411 -25.697 1.00 93.44 105 GLY A N 1
ATOM 865 C CA . GLY A 1 105 ? 8.362 0.906 -24.341 1.00 93.44 105 GLY A CA 1
ATOM 866 C C . GLY A 1 105 ? 7.409 0.271 -23.331 1.00 93.44 105 GLY A C 1
ATOM 867 O O . GLY A 1 105 ? 7.839 -0.024 -22.219 1.00 93.44 105 GLY A O 1
ATOM 868 N N . ILE A 1 106 ? 6.162 0.006 -23.729 1.00 95.75 106 ILE A N 1
ATOM 869 C CA . ILE A 1 106 ? 5.190 -0.752 -22.930 1.00 95.75 106 ILE A CA 1
ATOM 870 C C . ILE A 1 106 ? 5.705 -2.178 -22.707 1.00 95.75 106 ILE A C 1
ATOM 872 O O . ILE A 1 106 ? 5.765 -2.637 -21.568 1.00 95.75 106 ILE A O 1
ATOM 876 N N . GLU A 1 107 ? 6.165 -2.852 -23.763 1.00 94.50 107 GLU A N 1
ATOM 877 C CA . GLU A 1 107 ? 6.736 -4.199 -23.677 1.00 94.50 107 GLU A CA 1
ATOM 878 C C . GLU A 1 107 ? 7.955 -4.238 -22.741 1.00 94.50 107 GLU A C 1
ATOM 880 O O . GLU A 1 107 ? 8.027 -5.076 -21.838 1.00 94.50 107 GLU A O 1
ATOM 885 N N . MET A 1 108 ? 8.878 -3.280 -22.889 1.00 94.00 108 MET A N 1
ATOM 886 C CA . MET A 1 108 ? 10.063 -3.179 -22.035 1.00 94.00 108 MET A CA 1
ATOM 887 C C . MET A 1 108 ? 9.698 -2.969 -20.565 1.00 94.00 108 MET A C 1
ATOM 889 O O . MET A 1 108 ? 10.253 -3.621 -19.677 1.00 94.00 108 MET A O 1
ATOM 893 N N . TYR A 1 109 ? 8.744 -2.075 -20.310 1.00 96.06 109 TYR A N 1
ATOM 894 C CA . TYR A 1 109 ? 8.271 -1.773 -18.968 1.00 96.06 109 TYR A CA 1
ATOM 895 C C . TYR A 1 109 ? 7.596 -2.989 -18.320 1.00 96.06 109 TYR A C 1
ATOM 897 O O . TYR A 1 109 ? 7.912 -3.333 -17.180 1.00 96.06 109 TYR A O 1
ATOM 905 N N . ASN A 1 110 ? 6.754 -3.704 -19.069 1.00 95.44 110 ASN A N 1
ATOM 906 C CA . ASN A 1 110 ? 6.105 -4.934 -18.614 1.00 95.44 110 ASN A CA 1
ATOM 907 C C . ASN A 1 110 ? 7.123 -6.033 -18.285 1.00 95.44 110 ASN A C 1
ATOM 909 O O . ASN A 1 110 ? 6.994 -6.699 -17.255 1.00 95.44 110 ASN A O 1
ATOM 913 N N . MET A 1 111 ? 8.174 -6.194 -19.098 1.00 94.81 111 MET A N 1
ATOM 914 C CA . MET A 1 111 ? 9.259 -7.135 -18.799 1.00 94.81 111 MET A CA 1
ATOM 915 C C . MET A 1 111 ? 10.001 -6.769 -17.508 1.00 94.81 111 MET A C 1
ATOM 917 O O . MET A 1 111 ? 10.220 -7.640 -16.661 1.00 94.81 111 MET A O 1
ATOM 921 N N . MET A 1 112 ? 10.355 -5.490 -17.320 1.00 95.25 112 MET A N 1
ATOM 922 C CA . MET A 1 112 ? 11.009 -5.021 -16.091 1.00 95.25 112 MET A CA 1
ATOM 923 C C . MET A 1 112 ? 10.137 -5.285 -14.858 1.00 95.25 112 MET A C 1
ATOM 925 O O . MET A 1 112 ? 10.622 -5.849 -13.873 1.00 95.25 112 MET A O 1
ATOM 929 N N . GLN A 1 113 ? 8.850 -4.928 -14.922 1.00 95.94 113 GLN A N 1
ATOM 930 C CA . GLN A 1 113 ? 7.905 -5.175 -13.833 1.00 95.94 113 GLN A CA 1
ATOM 931 C C . GLN A 1 113 ? 7.738 -6.669 -13.538 1.00 95.94 113 GLN A C 1
ATOM 933 O O . GLN A 1 113 ? 7.755 -7.072 -12.373 1.00 95.94 113 GLN A O 1
ATOM 938 N N . GLY A 1 114 ? 7.620 -7.495 -14.581 1.00 95.38 114 GLY A N 1
ATOM 939 C CA . GLY A 1 114 ? 7.460 -8.943 -14.463 1.00 95.38 114 GLY A CA 1
ATOM 940 C C . GLY A 1 114 ? 8.655 -9.616 -13.786 1.00 95.38 114 GLY A C 1
ATOM 941 O O . GLY A 1 114 ? 8.478 -10.387 -12.845 1.00 95.38 114 GLY A O 1
ATOM 942 N N . ILE A 1 115 ? 9.882 -9.267 -14.185 1.00 94.88 115 ILE A N 1
ATOM 943 C CA . ILE A 1 115 ? 11.116 -9.798 -13.572 1.00 94.88 115 ILE A CA 1
ATOM 944 C C . ILE A 1 115 ? 11.226 -9.409 -12.092 1.00 94.88 115 ILE A C 1
ATOM 946 O O . ILE A 1 115 ? 11.753 -10.176 -11.277 1.00 94.88 115 ILE A O 1
ATOM 950 N N . MET A 1 116 ? 10.732 -8.222 -11.743 1.00 94.06 116 MET A N 1
ATOM 951 C CA . MET A 1 116 ? 10.678 -7.733 -10.368 1.00 94.06 116 MET A CA 1
ATOM 952 C C . MET A 1 116 ? 9.465 -8.239 -9.581 1.00 94.06 116 MET A C 1
ATOM 954 O O . MET A 1 116 ? 9.411 -7.969 -8.387 1.00 94.06 116 MET A O 1
ATOM 958 N N . ARG A 1 117 ? 8.546 -8.981 -10.216 1.00 95.69 117 ARG A N 1
ATOM 959 C CA . ARG A 1 117 ? 7.290 -9.496 -9.640 1.00 95.69 117 ARG A CA 1
ATOM 960 C C . ARG A 1 117 ? 6.344 -8.422 -9.094 1.00 95.69 117 ARG A C 1
ATOM 962 O O . ARG A 1 117 ? 5.418 -8.743 -8.357 1.00 95.69 117 ARG A O 1
ATOM 969 N N . LEU A 1 118 ? 6.503 -7.174 -9.534 1.00 96.50 118 LEU A N 1
ATOM 970 C CA . LEU A 1 118 ? 5.734 -6.035 -9.027 1.00 96.50 118 LEU A CA 1
ATOM 971 C C . LEU A 1 118 ? 4.210 -6.240 -9.063 1.00 96.50 118 LEU A C 1
ATOM 973 O O . LEU A 1 118 ? 3.576 -5.952 -8.054 1.00 96.50 118 LEU A O 1
ATOM 977 N N . PRO A 1 119 ? 3.596 -6.779 -10.137 1.00 96.56 119 PRO A N 1
ATOM 978 C CA . PRO A 1 119 ? 2.145 -6.973 -10.154 1.00 96.56 119 PRO A CA 1
ATOM 979 C C . PRO A 1 119 ? 1.631 -7.953 -9.091 1.00 96.56 119 PRO A C 1
ATOM 981 O O . PRO A 1 119 ? 0.522 -7.784 -8.596 1.00 96.56 119 PRO A O 1
ATOM 984 N N . SER A 1 120 ? 2.424 -8.977 -8.751 1.00 96.75 120 SER A N 1
ATOM 985 C CA . SER A 1 120 ? 2.097 -9.920 -7.673 1.00 96.75 120 SER A CA 1
ATOM 986 C C . SER A 1 120 ? 2.258 -9.236 -6.327 1.00 96.75 120 SER A C 1
ATOM 988 O O . SER A 1 120 ? 1.310 -9.184 -5.557 1.00 96.75 120 SER A O 1
ATOM 990 N N . ASP A 1 121 ? 3.434 -8.657 -6.084 1.00 96.81 121 ASP A N 1
ATOM 991 C CA . ASP A 1 121 ? 3.791 -8.128 -4.770 1.00 96.81 121 ASP A CA 1
ATOM 992 C C . ASP A 1 121 ? 2.892 -6.935 -4.381 1.00 96.81 121 ASP A C 1
ATOM 994 O O . ASP A 1 121 ? 2.498 -6.804 -3.227 1.00 96.81 121 ASP A O 1
ATOM 998 N N . VAL A 1 122 ? 2.496 -6.092 -5.346 1.00 97.56 122 VAL A N 1
ATOM 999 C CA . VAL A 1 122 ? 1.525 -5.006 -5.112 1.00 97.56 122 VAL A CA 1
ATOM 1000 C C . VAL A 1 122 ? 0.136 -5.556 -4.786 1.00 97.56 122 VAL A C 1
ATOM 1002 O O . VAL A 1 122 ? -0.541 -5.005 -3.926 1.00 97.56 122 VAL A O 1
ATOM 1005 N N . LYS A 1 123 ? -0.298 -6.631 -5.454 1.00 97.12 123 LYS A N 1
ATOM 1006 C CA . LYS A 1 123 ? -1.607 -7.250 -5.205 1.00 97.12 123 LYS A CA 1
ATOM 1007 C C . LYS A 1 123 ? -1.665 -7.927 -3.836 1.00 97.12 123 LYS A C 1
ATOM 1009 O O . LYS A 1 123 ? -2.684 -7.827 -3.161 1.00 97.12 123 LYS A O 1
ATOM 1014 N N . ASP A 1 124 ? -0.597 -8.611 -3.444 1.00 97.44 124 ASP A N 1
ATOM 1015 C CA . ASP A 1 124 ? -0.512 -9.250 -2.131 1.00 97.44 124 ASP A CA 1
ATOM 1016 C C . ASP A 1 124 ? -0.543 -8.173 -1.029 1.00 97.44 124 ASP A C 1
ATOM 1018 O O . ASP A 1 124 ? -1.352 -8.253 -0.104 1.00 97.44 124 ASP A O 1
ATOM 1022 N N . LEU A 1 125 ? 0.221 -7.086 -1.210 1.00 97.25 125 LEU A N 1
ATOM 1023 C CA . LEU A 1 125 ? 0.215 -5.929 -0.311 1.00 97.25 125 LEU A CA 1
ATOM 1024 C C . LEU A 1 125 ? -1.157 -5.226 -0.231 1.00 97.25 125 LEU A C 1
ATOM 1026 O O . LEU A 1 125 ? -1.552 -4.785 0.848 1.00 97.25 125 LEU A O 1
ATOM 1030 N N . ASP A 1 126 ? -1.893 -5.124 -1.345 1.00 97.50 126 ASP A N 1
ATOM 1031 C CA . ASP A 1 126 ? -3.269 -4.594 -1.379 1.00 97.50 126 ASP A CA 1
ATOM 1032 C C . ASP A 1 126 ? -4.189 -5.361 -0.422 1.00 97.50 126 ASP A C 1
ATOM 1034 O O . ASP A 1 126 ? -4.935 -4.758 0.352 1.00 97.50 126 ASP A O 1
ATOM 1038 N N . GLY A 1 127 ? -4.092 -6.695 -0.453 1.00 97.19 127 GLY A N 1
ATOM 1039 C CA . GLY A 1 127 ? -4.841 -7.585 0.427 1.00 97.19 127 GLY A CA 1
ATOM 1040 C C . GLY A 1 127 ? -4.468 -7.383 1.892 1.00 97.19 127 GLY A C 1
ATOM 1041 O O . GLY A 1 127 ? -5.342 -7.106 2.710 1.00 97.19 127 GLY A O 1
ATOM 1042 N N . GLU A 1 128 ? -3.173 -7.440 2.210 1.00 96.81 128 GLU A N 1
ATOM 1043 C CA . GLU A 1 128 ? -2.668 -7.290 3.583 1.00 96.81 128 GLU A CA 1
ATOM 1044 C C . GLU A 1 128 ? -3.073 -5.945 4.213 1.00 96.81 128 GLU A C 1
ATOM 1046 O O . GLU A 1 128 ? -3.583 -5.887 5.338 1.00 96.81 128 GLU A O 1
ATOM 1051 N N . ILE A 1 129 ? -2.890 -4.839 3.485 1.00 96.94 129 ILE A N 1
ATOM 1052 C CA . ILE A 1 129 ? -3.271 -3.509 3.975 1.00 96.94 129 ILE A CA 1
ATOM 1053 C C . ILE A 1 129 ? -4.799 -3.380 4.059 1.00 96.94 129 ILE A C 1
ATOM 1055 O O . ILE A 1 129 ? -5.312 -2.757 4.997 1.00 96.94 129 ILE A O 1
ATOM 1059 N N . GLY A 1 130 ? -5.536 -3.967 3.112 1.00 96.31 130 GLY A N 1
ATOM 1060 C CA . GLY A 1 130 ? -6.997 -4.005 3.124 1.00 96.31 130 GLY A CA 1
ATOM 1061 C C . GLY A 1 130 ? -7.554 -4.699 4.367 1.00 96.31 130 GLY A C 1
ATOM 1062 O O . GLY A 1 130 ? -8.445 -4.153 5.026 1.00 96.31 130 GLY A O 1
ATOM 1063 N N . GLU A 1 131 ? -6.986 -5.846 4.737 1.00 95.75 131 GLU A N 1
ATOM 1064 C CA . GLU A 1 131 ? -7.342 -6.593 5.948 1.00 95.75 131 GLU A CA 1
ATOM 1065 C C . GLU A 1 131 ? -7.066 -5.781 7.219 1.00 95.75 131 GLU A C 1
ATOM 1067 O O . GLU A 1 131 ? -7.950 -5.652 8.076 1.00 95.75 131 GLU A O 1
ATOM 1072 N N . LEU A 1 132 ? -5.886 -5.155 7.324 1.00 95.00 132 LEU A N 1
ATOM 1073 C CA . LEU A 1 132 ? -5.565 -4.273 8.451 1.00 95.00 132 LEU A CA 1
ATOM 1074 C C . LEU A 1 132 ? -6.549 -3.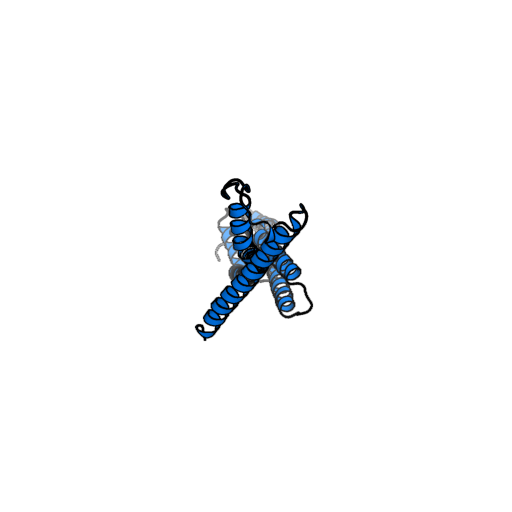104 8.552 1.00 95.00 132 LEU A C 1
ATOM 1076 O O . LEU A 1 132 ? -7.033 -2.787 9.643 1.00 95.00 132 LEU A O 1
ATOM 1080 N N . ASN A 1 133 ? -6.872 -2.462 7.429 1.00 95.12 133 ASN A N 1
ATOM 1081 C CA . ASN A 1 133 ? -7.805 -1.341 7.410 1.00 95.12 133 ASN A CA 1
ATOM 1082 C C . ASN A 1 133 ? -9.228 -1.773 7.802 1.00 95.12 133 ASN A C 1
ATOM 1084 O O . ASN A 1 133 ? -9.876 -1.083 8.591 1.00 95.12 133 ASN A O 1
ATOM 1088 N N . GLN A 1 134 ? -9.697 -2.933 7.333 1.00 95.94 134 GLN A N 1
ATOM 1089 C CA . GLN A 1 134 ? -10.979 -3.503 7.756 1.00 95.94 134 GLN A CA 1
ATOM 1090 C C . GLN A 1 134 ? -10.995 -3.788 9.262 1.00 95.94 134 GLN A C 1
ATOM 1092 O O . GLN A 1 134 ? -11.961 -3.450 9.951 1.00 95.94 134 GLN A O 1
ATOM 1097 N N . PHE A 1 135 ? -9.916 -4.359 9.795 1.00 93.62 135 PHE A N 1
ATOM 1098 C CA . PHE A 1 135 ? -9.773 -4.586 11.229 1.00 93.62 135 PHE A CA 1
ATOM 1099 C C . PHE A 1 135 ? -9.834 -3.271 12.029 1.00 93.62 135 PHE A C 1
ATOM 1101 O O . PHE A 1 135 ? -10.550 -3.178 13.032 1.00 93.62 135 PHE A O 1
ATOM 1108 N N . ALA A 1 136 ? -9.165 -2.216 11.558 1.00 93.50 136 ALA A N 1
ATOM 1109 C CA . ALA A 1 136 ? -9.241 -0.894 12.174 1.00 93.50 136 ALA A CA 1
ATOM 1110 C C . ALA A 1 136 ? -10.670 -0.317 12.166 1.00 93.50 136 ALA A C 1
ATOM 1112 O O . ALA A 1 136 ? -11.101 0.264 13.169 1.00 93.50 136 ALA A O 1
ATOM 1113 N N . SER A 1 137 ? -11.427 -0.507 11.080 1.00 94.31 137 SER A N 1
ATOM 1114 C CA . SER A 1 137 ? -12.844 -0.124 11.012 1.00 94.31 137 SER A CA 1
ATOM 1115 C C . SER A 1 137 ? -13.691 -0.863 12.050 1.00 94.31 137 SER A C 1
ATOM 1117 O O . SER A 1 137 ? -14.475 -0.220 12.748 1.00 94.31 137 SER A O 1
ATOM 1119 N N . ILE A 1 138 ? -13.474 -2.169 12.241 1.00 94.00 138 ILE A N 1
ATOM 1120 C CA . ILE A 1 138 ? -14.186 -2.967 13.256 1.00 94.00 138 ILE A CA 1
ATOM 1121 C C . ILE A 1 138 ? -13.946 -2.409 14.667 1.00 94.00 138 ILE A C 1
ATOM 1123 O O . ILE A 1 138 ? -14.896 -2.253 15.438 1.00 94.00 138 ILE A O 1
ATOM 1127 N N . ILE A 1 139 ? -12.704 -2.052 15.014 1.00 91.25 139 ILE A N 1
ATOM 1128 C CA . ILE A 1 139 ? -12.393 -1.438 16.320 1.00 91.25 139 ILE A CA 1
ATOM 1129 C C . ILE A 1 139 ? -13.163 -0.123 16.506 1.00 91.25 139 ILE A C 1
ATOM 1131 O O . ILE A 1 139 ? -13.748 0.130 17.567 1.00 91.25 139 ILE A O 1
ATOM 1135 N N . LEU A 1 140 ? -13.175 0.735 15.482 1.00 90.50 140 LEU A N 1
ATOM 1136 C CA . LEU A 1 140 ? -13.888 2.012 15.534 1.00 90.50 140 LEU A CA 1
ATOM 1137 C C . LEU A 1 140 ? -15.398 1.811 15.711 1.00 90.50 140 LEU A C 1
ATOM 1139 O O . LEU A 1 140 ? -16.007 2.474 16.558 1.00 90.50 140 LEU A O 1
ATOM 1143 N N . GLU A 1 141 ? -15.985 0.862 14.985 1.00 92.69 141 GLU A N 1
ATOM 1144 C CA . GLU A 1 141 ? -17.401 0.503 15.089 1.00 92.69 141 GLU A CA 1
ATOM 1145 C C . GLU A 1 141 ? -17.760 -0.053 16.471 1.00 92.69 141 GLU A C 1
ATOM 1147 O O . GLU A 1 141 ? -18.784 0.328 17.047 1.00 92.69 141 GLU A O 1
ATOM 1152 N N . GLN A 1 142 ? -16.912 -0.898 17.063 1.00 90.81 142 GLN A N 1
ATOM 1153 C CA . GLN A 1 142 ? -17.112 -1.406 18.425 1.00 90.81 142 GLN A CA 1
ATOM 1154 C C . GLN A 1 142 ? -17.084 -0.275 19.456 1.00 90.81 142 GLN A C 1
ATOM 1156 O O . GLN A 1 142 ? -17.938 -0.212 20.352 1.00 90.81 142 GLN A O 1
ATOM 1161 N N . LYS A 1 143 ? -16.142 0.663 19.313 1.00 89.25 143 LYS A N 1
ATOM 1162 C CA . LYS A 1 143 ? -16.042 1.831 20.193 1.00 89.25 143 LYS A CA 1
ATOM 1163 C C . LYS A 1 143 ? -17.279 2.720 20.084 1.00 89.25 143 LYS A C 1
ATOM 1165 O O . LYS A 1 143 ? -17.834 3.115 21.115 1.00 89.25 143 LYS A O 1
ATOM 1170 N N . GLN A 1 144 ? -17.745 2.980 18.865 1.00 90.00 144 GLN A N 1
ATOM 1171 C CA . GLN A 1 144 ? -18.974 3.732 18.619 1.00 90.00 144 GLN A CA 1
ATOM 1172 C C . GLN A 1 144 ? -20.196 3.000 19.190 1.00 90.00 144 GLN A C 1
ATOM 1174 O O . GLN A 1 144 ? -20.992 3.596 19.913 1.00 90.00 144 GLN A O 1
ATOM 1179 N N . THR A 1 145 ? -20.309 1.693 18.961 1.00 92.94 145 THR A N 1
ATOM 1180 C CA . THR A 1 145 ? -21.406 0.859 19.471 1.00 92.94 145 THR A CA 1
ATOM 1181 C C . THR A 1 145 ? -21.446 0.848 20.998 1.00 92.94 145 THR A C 1
ATOM 1183 O O . THR A 1 145 ? -22.519 0.963 21.595 1.00 92.94 145 THR A O 1
ATOM 1186 N N . SER A 1 146 ? -20.289 0.778 21.660 1.00 90.62 146 SER A N 1
ATOM 1187 C CA . SER A 1 146 ? -20.183 0.856 23.122 1.00 90.62 146 SER A CA 1
ATOM 1188 C C . SER A 1 146 ? -20.662 2.209 23.658 1.00 90.62 146 SER A C 1
ATOM 1190 O O . SER A 1 146 ? -21.418 2.262 24.634 1.00 90.62 146 SER A O 1
ATOM 1192 N N . GLN A 1 147 ? -20.290 3.310 22.998 1.00 89.56 147 GLN A N 1
ATOM 1193 C CA . GLN A 1 147 ? -20.757 4.655 23.352 1.00 89.56 147 GLN A CA 1
ATOM 1194 C C . GLN A 1 147 ? -22.268 4.806 23.143 1.00 89.56 147 GLN A C 1
ATOM 1196 O O . GLN A 1 147 ? -22.969 5.226 24.067 1.00 89.56 147 GLN A O 1
ATOM 1201 N N . THR A 1 148 ? -22.789 4.377 21.993 1.00 91.88 148 THR A N 1
ATOM 1202 C CA . THR A 1 148 ? -24.228 4.373 21.693 1.00 91.88 148 THR A CA 1
ATOM 1203 C C . THR A 1 148 ? -25.005 3.511 22.684 1.00 91.88 148 THR A C 1
ATOM 1205 O O . THR A 1 148 ? -26.071 3.908 23.149 1.00 91.88 148 THR A O 1
ATOM 1208 N N . THR A 1 149 ? -24.461 2.361 23.087 1.00 90.94 149 THR A N 1
ATOM 1209 C CA . THR A 1 149 ? -25.090 1.479 24.080 1.00 90.94 149 THR A CA 1
ATOM 1210 C C . THR A 1 149 ? -25.136 2.133 25.459 1.00 90.94 149 THR A C 1
ATOM 1212 O O . THR A 1 149 ? -26.163 2.061 26.134 1.00 90.94 149 THR A O 1
ATOM 1215 N N . LYS A 1 150 ? -24.057 2.800 25.892 1.00 88.62 150 LYS A N 1
ATOM 1216 C CA . LYS A 1 150 ? -24.040 3.565 27.153 1.00 88.62 150 LYS A CA 1
ATOM 1217 C C . LYS A 1 150 ? -25.074 4.689 27.128 1.00 88.62 150 LYS A C 1
ATOM 1219 O O . LYS A 1 150 ? -25.844 4.818 28.077 1.00 88.62 150 LYS A O 1
ATOM 1224 N N . LEU A 1 151 ? -25.136 5.438 26.028 1.00 90.56 151 LEU A N 1
ATOM 1225 C CA . LEU A 1 151 ? -26.130 6.490 25.831 1.00 90.56 151 LEU A CA 1
ATOM 1226 C C . LEU A 1 151 ? -27.558 5.929 25.852 1.00 90.56 151 LEU A C 1
ATOM 1228 O O . LEU A 1 151 ? -28.410 6.457 26.555 1.00 90.56 151 LEU A O 1
ATOM 1232 N N . THR A 1 152 ? -27.806 4.820 25.155 1.00 89.38 152 THR A N 1
ATOM 1233 C CA . THR A 1 152 ? -29.119 4.158 25.107 1.00 89.38 152 THR A CA 1
ATOM 1234 C C . THR A 1 152 ? -29.543 3.663 26.487 1.00 89.38 152 THR A C 1
ATOM 1236 O O . THR A 1 152 ? -30.700 3.832 26.869 1.00 89.38 152 THR A O 1
ATOM 1239 N N . LYS A 1 153 ? -28.616 3.098 27.274 1.00 84.38 153 LYS A N 1
ATOM 1240 C CA . LYS A 1 153 ? -28.879 2.691 28.664 1.00 84.38 153 LYS A CA 1
ATOM 1241 C C . LYS A 1 153 ? -29.284 3.883 29.531 1.00 84.38 153 LYS A C 1
ATOM 1243 O O . LYS A 1 153 ? -30.258 3.777 30.271 1.00 84.38 153 LYS A O 1
ATOM 1248 N N . LEU A 1 154 ? -28.579 5.010 29.410 1.00 83.81 154 LEU A N 1
ATOM 1249 C CA . LEU A 1 154 ? -28.926 6.243 30.122 1.00 83.81 154 LEU A CA 1
ATOM 1250 C C . LEU A 1 154 ? -30.289 6.780 29.673 1.00 83.81 154 LEU A C 1
ATOM 1252 O O . LEU A 1 154 ? -31.150 7.018 30.511 1.00 83.81 154 LEU A O 1
ATOM 1256 N N . ALA A 1 155 ? -30.525 6.900 28.367 1.00 86.94 155 ALA A N 1
ATOM 1257 C CA . ALA A 1 155 ? -31.800 7.366 27.831 1.00 86.94 155 ALA A CA 1
ATOM 1258 C C . ALA A 1 155 ? -32.965 6.494 28.322 1.00 86.94 155 ALA A C 1
ATOM 1260 O O . ALA A 1 155 ? -33.936 7.014 28.862 1.00 86.94 155 ALA A O 1
ATOM 1261 N N . THR A 1 156 ? -32.832 5.168 28.235 1.00 85.94 156 THR A N 1
ATOM 1262 C CA . THR A 1 156 ? -33.861 4.219 28.693 1.00 85.94 156 THR A CA 1
ATOM 1263 C C . THR A 1 156 ? -34.171 4.387 30.182 1.00 85.94 156 THR A C 1
ATOM 1265 O O . THR A 1 156 ? -35.335 4.318 30.571 1.00 85.94 156 THR A O 1
ATOM 1268 N N . LEU A 1 157 ? -33.154 4.651 31.013 1.00 80.56 157 LEU A N 1
ATOM 1269 C CA . LEU A 1 157 ? -33.339 4.902 32.444 1.00 80.56 157 LEU A CA 1
ATOM 1270 C C . LEU A 1 157 ? -34.169 6.171 32.711 1.00 80.56 157 LEU A C 1
ATOM 1272 O O . LEU A 1 157 ? -34.993 6.171 33.623 1.00 80.56 157 LEU A O 1
ATOM 1276 N N . PHE A 1 158 ? -33.978 7.230 31.920 1.00 82.06 158 PHE A N 1
ATOM 1277 C CA . PHE A 1 158 ? -34.664 8.514 32.109 1.00 82.06 158 PHE A CA 1
ATOM 1278 C C . PHE A 1 158 ? -36.014 8.626 31.388 1.00 82.06 158 PHE A C 1
ATOM 1280 O O . PHE A 1 158 ? -36.843 9.425 31.813 1.00 82.06 158 PHE A O 1
ATOM 1287 N N . VAL A 1 159 ? -36.299 7.805 30.370 1.00 87.69 159 VAL A N 1
ATOM 1288 C CA . VAL A 1 159 ? -37.573 7.859 29.624 1.00 87.69 159 VAL A CA 1
ATOM 1289 C C . VAL A 1 159 ? -38.792 7.730 30.546 1.00 87.69 159 VAL A C 1
ATOM 1291 O O . VAL A 1 159 ? -39.697 8.557 30.470 1.00 87.69 159 VAL A O 1
ATOM 1294 N N . ILE A 1 160 ? -38.822 6.738 31.443 1.00 80.00 160 ILE A N 1
ATOM 1295 C CA . ILE A 1 160 ? -39.989 6.503 32.314 1.00 80.00 160 ILE A CA 1
ATOM 1296 C C . ILE A 1 160 ? -40.189 7.661 33.314 1.00 80.00 160 ILE A C 1
ATOM 1298 O O . ILE A 1 160 ? -41.290 8.214 33.356 1.00 80.00 160 ILE A O 1
ATOM 1302 N N . PRO A 1 161 ? -39.166 8.090 34.083 1.00 80.50 161 PRO A N 1
ATOM 1303 C CA . PRO A 1 161 ? -39.291 9.243 34.976 1.00 80.50 161 PRO A CA 1
ATOM 1304 C C . PRO A 1 161 ? -39.687 10.529 34.262 1.00 80.50 161 PRO A C 1
ATOM 1306 O O . PRO A 1 161 ? -40.537 11.259 34.763 1.00 80.50 161 PRO A O 1
ATOM 1309 N N . THR A 1 162 ? -39.092 10.807 33.099 1.00 82.75 162 THR A N 1
ATOM 1310 C CA . THR A 1 162 ? -39.375 12.029 32.342 1.00 82.75 162 THR A CA 1
ATOM 1311 C C . THR A 1 162 ? -40.808 12.037 31.820 1.00 82.75 162 THR A C 1
ATOM 1313 O O . THR A 1 162 ? -41.466 13.070 31.910 1.00 82.75 162 THR A O 1
ATOM 1316 N N . LEU A 1 163 ? -41.333 10.899 31.350 1.00 83.69 163 LEU A N 1
ATOM 1317 C CA . LEU A 1 163 ? -42.741 10.791 30.955 1.00 83.69 163 LEU A CA 1
ATOM 1318 C C . LEU A 1 163 ? -43.686 11.015 32.143 1.00 83.69 163 LEU A C 1
ATOM 1320 O O . LEU A 1 163 ? -44.641 11.779 32.019 1.00 83.69 163 LEU A O 1
ATOM 1324 N N . LEU A 1 164 ? -43.408 10.411 33.302 1.00 72.88 164 LEU A N 1
ATOM 1325 C CA . LEU A 1 164 ? -44.219 10.605 34.511 1.00 72.88 164 LEU A CA 1
ATOM 1326 C C . LEU A 1 164 ? -44.182 12.058 34.999 1.00 72.88 164 LEU A C 1
ATOM 1328 O O . LEU A 1 164 ? -45.229 12.639 35.275 1.00 72.88 164 LEU A O 1
ATOM 1332 N N . ALA A 1 165 ? -42.996 12.665 35.061 1.00 78.12 165 ALA A N 1
ATOM 1333 C CA . ALA A 1 165 ? -42.836 14.065 35.437 1.00 78.12 165 ALA A CA 1
ATOM 1334 C C . ALA A 1 165 ? -43.547 15.003 34.449 1.00 78.12 165 ALA A C 1
ATOM 1336 O O . ALA A 1 165 ? -44.184 15.963 34.874 1.00 78.12 165 ALA A O 1
ATOM 1337 N N . SER A 1 166 ? -43.493 14.700 33.147 1.00 80.88 166 SER A N 1
ATOM 1338 C CA . SER A 1 166 ? -44.216 15.455 32.121 1.00 80.88 166 SER A CA 1
ATOM 1339 C C . SER A 1 166 ? -45.731 15.356 32.308 1.00 80.88 166 SER A C 1
ATOM 1341 O O . SER A 1 166 ? -46.405 16.379 32.252 1.00 80.88 166 SER A O 1
ATOM 1343 N N . LEU A 1 167 ? -46.276 14.160 32.554 1.00 76.81 167 LEU A N 1
ATOM 1344 C CA . LEU A 1 167 ? -47.716 13.971 32.775 1.00 76.81 167 LEU A CA 1
ATOM 1345 C C . LEU A 1 167 ? -48.207 14.656 34.057 1.00 76.81 167 LEU A C 1
ATOM 1347 O O . LEU A 1 167 ? -49.283 15.244 34.052 1.00 76.81 167 LEU A O 1
ATOM 1351 N N . LEU A 1 168 ? -47.424 14.602 35.139 1.00 72.75 168 LEU A N 1
ATOM 1352 C CA . LEU A 1 168 ? -47.766 15.234 36.420 1.00 72.75 168 LEU A CA 1
ATOM 1353 C C . LEU A 1 168 ? -47.569 16.758 36.416 1.00 72.75 168 LEU A C 1
ATOM 1355 O O . LEU A 1 168 ? -48.231 17.457 37.178 1.00 72.75 168 LEU A O 1
ATOM 1359 N N . GLY A 1 169 ? -46.643 17.268 35.600 1.00 67.25 169 GLY A N 1
ATOM 1360 C CA . GLY A 1 169 ? -46.374 18.701 35.454 1.00 67.25 169 GLY A CA 1
ATOM 1361 C C . GLY A 1 169 ? -47.340 19.414 34.508 1.00 67.25 169 GLY A C 1
ATOM 1362 O O . GLY A 1 169 ? -47.518 20.627 34.603 1.00 67.25 169 GLY A O 1
ATOM 1363 N N . MET A 1 170 ? -47.994 18.679 33.607 1.00 67.12 170 MET A N 1
ATOM 1364 C CA . MET A 1 170 ? -49.172 19.189 32.915 1.00 67.12 170 MET A CA 1
ATOM 1365 C C . MET A 1 170 ? -50.279 19.380 33.964 1.00 67.12 170 MET A C 1
ATOM 1367 O O . MET A 1 170 ? -50.507 18.489 34.776 1.00 67.12 170 MET A O 1
ATOM 1371 N N . ASN A 1 171 ? -50.969 20.526 33.962 1.00 62.78 171 ASN A N 1
ATOM 1372 C CA . ASN A 1 171 ? -52.110 20.842 34.846 1.00 62.78 171 ASN A CA 1
ATOM 1373 C C . ASN A 1 171 ? -53.345 19.949 34.555 1.00 62.78 171 ASN A C 1
ATOM 1375 O O . ASN A 1 171 ? -54.447 20.440 34.334 1.00 62.78 171 ASN A O 1
ATOM 1379 N N . VAL A 1 172 ? -53.160 18.631 34.479 1.00 55.38 172 VAL A N 1
ATOM 1380 C CA . VAL A 1 172 ? -54.207 17.618 34.299 1.00 55.38 172 VAL A CA 1
ATOM 1381 C C . VAL A 1 172 ? -54.783 17.190 35.650 1.00 55.38 172 VAL A C 1
ATOM 1383 O O . VAL A 1 172 ? -55.844 16.574 35.701 1.00 55.38 172 VAL A O 1
ATOM 1386 N N . LEU A 1 173 ? -54.103 17.521 36.754 1.00 53.38 173 LEU A N 1
ATOM 1387 C CA . LEU A 1 173 ? -54.677 17.399 38.087 1.00 53.38 173 LEU A CA 1
ATOM 1388 C C . LEU A 1 173 ? -55.743 18.493 38.250 1.00 53.38 173 LEU A C 1
ATOM 1390 O O . LEU A 1 173 ? -55.431 19.667 38.026 1.00 53.38 173 LEU A O 1
ATOM 1394 N N . PRO A 1 174 ? -56.996 18.137 38.598 1.00 50.06 174 PRO A N 1
ATOM 1395 C CA . PRO A 1 174 ? -58.038 19.124 38.850 1.00 50.06 174 PRO A CA 1
ATOM 1396 C C . PRO A 1 174 ? -57.532 20.100 39.912 1.00 50.06 174 PRO A C 1
ATOM 1398 O O . PRO A 1 174 ? -56.811 19.678 40.818 1.00 50.06 174 PRO A O 1
ATOM 1401 N N . ASN A 1 175 ? -57.873 21.389 39.759 1.00 53.78 175 ASN A N 1
ATOM 1402 C CA . ASN A 1 175 ? -57.529 22.466 40.692 1.00 53.78 175 ASN A CA 1
ATOM 1403 C C . ASN A 1 175 ? -57.447 21.916 42.120 1.00 53.78 175 ASN A C 1
ATOM 1405 O O . ASN A 1 175 ? -58.425 21.334 42.586 1.00 53.78 175 ASN A O 1
ATOM 1409 N N . PHE A 1 176 ? -56.282 22.061 42.762 1.00 53.09 176 PHE A N 1
ATOM 1410 C CA . PHE A 1 176 ? -55.927 21.546 44.093 1.00 53.09 176 PHE A CA 1
ATOM 1411 C C . PHE A 1 176 ? -56.782 22.157 45.227 1.00 53.09 176 PHE A C 1
ATOM 1413 O O . PHE A 1 176 ? -56.252 22.709 46.187 1.00 53.09 176 PHE A O 1
ATOM 1420 N N . VAL A 1 177 ? -58.105 22.125 45.099 1.00 51.44 177 VAL A N 1
ATOM 1421 C CA . VAL A 1 177 ? -59.060 22.811 45.970 1.00 51.44 177 VAL A CA 1
ATOM 1422 C C . VAL A 1 177 ? -59.585 21.881 47.066 1.00 51.44 177 VAL A C 1
ATOM 1424 O O . VAL A 1 177 ? -59.951 22.384 48.115 1.00 51.44 177 VAL A O 1
ATOM 1427 N N . ASP A 1 178 ? -59.474 20.554 46.922 1.00 56.25 178 ASP A N 1
ATOM 1428 C CA . ASP A 1 178 ? -59.902 19.591 47.952 1.00 56.25 178 ASP A CA 1
ATOM 1429 C C . ASP A 1 178 ? -58.841 18.508 48.226 1.00 56.25 178 ASP A C 1
ATOM 1431 O O . ASP A 1 178 ? -59.091 17.306 48.115 1.00 56.25 178 ASP A O 1
ATOM 1435 N N . ILE A 1 179 ? -57.612 18.909 48.568 1.00 55.69 179 ILE A N 1
ATOM 1436 C CA . ILE A 1 179 ? -56.655 17.962 49.159 1.00 55.69 179 ILE A CA 1
ATOM 1437 C C . ILE A 1 179 ? -57.023 17.806 50.646 1.00 55.69 179 ILE A C 1
ATOM 1439 O O . ILE A 1 179 ? -57.087 18.819 51.344 1.00 55.69 179 ILE A O 1
ATOM 1443 N N . PRO A 1 180 ? -57.230 16.580 51.166 1.00 54.81 180 PRO A N 1
ATOM 1444 C CA . PRO A 1 180 ? -57.513 16.371 52.581 1.00 54.81 180 PRO A CA 1
ATOM 1445 C C . PRO A 1 180 ? -56.435 17.000 53.470 1.00 54.81 180 PRO A C 1
ATOM 1447 O O . PRO A 1 180 ? -55.242 16.842 53.211 1.00 54.81 180 PRO A O 1
ATOM 1450 N N . GLU A 1 181 ? -56.845 17.657 54.552 1.00 52.69 181 GLU A N 1
ATOM 1451 C CA . GLU A 1 181 ? -55.976 18.438 55.449 1.00 52.69 181 GLU A CA 1
ATOM 1452 C C . GLU A 1 181 ? -54.778 17.632 56.007 1.00 52.69 181 GLU A C 1
ATOM 1454 O O . GLU A 1 181 ? -53.713 18.187 56.267 1.00 52.69 181 GLU A O 1
ATOM 1459 N N . TYR A 1 182 ? -54.881 16.296 56.076 1.00 57.56 182 TYR A N 1
ATOM 1460 C CA . TYR A 1 182 ? -53.789 15.405 56.498 1.00 57.56 182 TYR A CA 1
ATOM 1461 C C . TYR A 1 182 ? -52.617 15.298 55.499 1.00 57.56 182 TYR A C 1
ATOM 1463 O O . TYR A 1 182 ? -51.539 14.831 55.866 1.00 57.56 182 TYR A O 1
ATOM 1471 N N . LEU A 1 183 ? -52.806 15.710 54.242 1.00 49.06 183 LEU A N 1
ATOM 1472 C CA . LEU A 1 183 ? -51.769 15.741 53.199 1.00 49.06 183 LEU A CA 1
ATOM 1473 C C . LEU A 1 183 ? -51.084 17.117 53.084 1.00 49.06 183 LEU A C 1
ATOM 1475 O O . LEU A 1 183 ? -50.023 17.215 52.461 1.00 49.06 183 LEU A O 1
ATOM 1479 N N . ILE A 1 184 ? -51.639 18.160 53.718 1.00 49.81 184 ILE A N 1
ATOM 1480 C CA . ILE A 1 184 ? -51.084 19.520 53.780 1.00 49.81 184 ILE A CA 1
ATOM 1481 C C . ILE A 1 184 ? -50.617 19.795 55.217 1.00 49.81 184 ILE A C 1
ATOM 1483 O O . ILE A 1 184 ? -51.258 20.502 55.989 1.00 49.81 184 ILE A O 1
ATOM 1487 N N . PHE A 1 185 ? -49.457 19.261 55.600 1.00 43.84 185 PHE A N 1
ATOM 1488 C CA . PHE A 1 185 ? -48.858 19.632 56.882 1.00 43.84 185 PHE A CA 1
ATOM 1489 C C . PHE A 1 185 ? -48.284 21.056 56.778 1.00 43.84 185 PHE A C 1
ATOM 1491 O O . PHE A 1 185 ? -47.243 21.283 56.157 1.00 43.84 185 PHE A O 1
ATOM 1498 N N . SER A 1 186 ? -48.945 22.033 57.404 1.00 47.84 186 SER A N 1
ATOM 1499 C CA . SER A 1 186 ? -48.431 23.395 57.650 1.00 47.84 186 SER A CA 1
ATOM 1500 C C . SER A 1 186 ? -48.095 24.252 56.411 1.00 47.84 186 SER A C 1
ATOM 1502 O O . SER A 1 186 ? -47.059 24.914 56.368 1.00 47.84 186 SER A O 1
ATOM 1504 N N . GLY A 1 187 ? -48.954 24.259 55.383 1.00 49.53 187 GLY A N 1
ATOM 1505 C CA . GLY A 1 187 ? -48.881 25.248 54.289 1.00 49.53 187 GLY A CA 1
ATOM 1506 C C . GLY A 1 187 ? -47.623 25.186 53.409 1.00 49.53 187 GLY A C 1
ATOM 1507 O O . GLY A 1 187 ? -47.383 26.088 52.608 1.00 49.53 187 GLY A O 1
ATOM 1508 N N . LYS A 1 188 ? -46.812 24.131 53.530 1.00 54.94 188 LYS A N 1
ATOM 1509 C CA . LYS A 1 188 ? -45.653 23.893 52.670 1.00 54.94 188 LYS A CA 1
ATOM 1510 C C . LYS A 1 188 ? -45.854 22.585 51.912 1.00 54.94 188 LYS A C 1
ATOM 1512 O O . LYS A 1 188 ? -46.098 21.546 52.516 1.00 54.94 188 LYS A O 1
ATOM 1517 N N . LEU A 1 189 ? -45.685 22.640 50.590 1.00 53.47 189 LEU A N 1
ATOM 1518 C CA . LEU A 1 189 ? -45.773 21.546 49.600 1.00 53.47 189 LEU A CA 1
ATOM 1519 C C . LEU A 1 189 ? -44.761 20.390 49.811 1.00 53.47 189 LEU A C 1
ATOM 1521 O O . LEU A 1 189 ? -44.455 19.642 48.890 1.00 53.47 189 LEU A O 1
ATOM 1525 N N . VAL A 1 190 ? -44.212 20.239 51.015 1.00 55.03 190 VAL A N 1
ATOM 1526 C CA . VAL A 1 190 ? -43.058 19.391 51.329 1.00 55.03 190 VAL A CA 1
ATOM 1527 C C . VAL A 1 190 ? -43.434 17.908 51.276 1.00 55.03 190 VAL A C 1
ATOM 1529 O O . VAL A 1 190 ? -42.721 17.129 50.657 1.00 55.03 190 VAL A O 1
ATOM 1532 N N . LEU A 1 19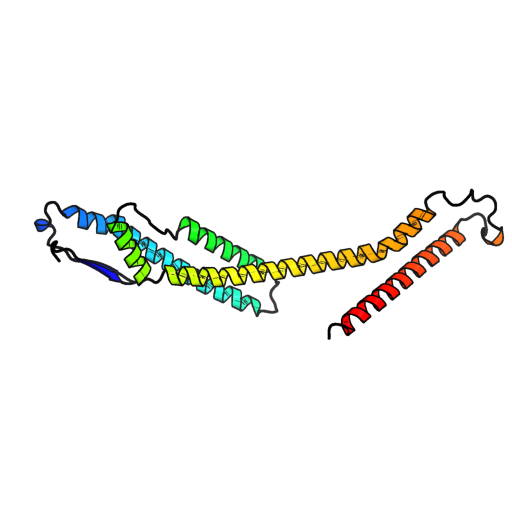1 ? -44.574 17.505 51.844 1.00 53.34 191 LEU A N 1
ATOM 1533 C CA . LEU A 1 191 ? -45.037 16.108 51.831 1.00 53.34 191 LEU A CA 1
ATOM 1534 C C . LEU A 1 191 ? -45.333 15.563 50.419 1.00 53.34 191 LEU A C 1
ATOM 1536 O O . LEU A 1 191 ? -44.725 14.559 50.051 1.00 53.34 191 LEU A O 1
ATOM 1540 N N . PRO A 1 192 ? -46.184 16.201 49.590 1.00 63.50 192 PRO A N 1
ATOM 1541 C CA . PRO A 1 192 ? -46.419 15.748 48.215 1.00 63.50 192 PRO A CA 1
ATOM 1542 C C . PRO A 1 192 ? -45.158 15.802 47.335 1.00 63.50 192 PRO A C 1
ATOM 1544 O O . PRO A 1 192 ? -45.000 14.963 46.449 1.00 63.50 192 PRO A O 1
ATOM 1547 N N . PHE A 1 193 ? -44.224 16.720 47.610 1.00 60.72 193 PHE A N 1
ATOM 1548 C CA . PHE A 1 193 ? -42.910 16.758 46.960 1.00 60.72 193 PHE A CA 1
ATOM 1549 C C . PHE A 1 193 ? -42.034 15.542 47.316 1.00 60.72 193 PHE A C 1
ATOM 1551 O O . PHE A 1 193 ? -41.453 14.917 46.432 1.00 60.72 193 PHE A O 1
ATOM 1558 N N . TRP A 1 194 ? -41.965 15.141 48.588 1.00 63.62 194 TRP A N 1
ATOM 1559 C CA . TRP A 1 194 ? -41.213 13.939 48.974 1.00 63.62 194 TRP A CA 1
ATOM 1560 C C . TRP A 1 194 ? -41.900 12.640 48.531 1.00 63.62 194 TRP A C 1
ATOM 1562 O O . TRP A 1 194 ? -41.211 11.681 48.183 1.00 63.62 194 TRP A O 1
ATOM 1572 N N . ILE A 1 195 ? -43.237 12.611 48.468 1.00 66.88 195 ILE A N 1
ATOM 1573 C CA . ILE A 1 195 ? -44.000 11.476 47.921 1.00 66.88 195 ILE A CA 1
ATOM 1574 C C . ILE A 1 195 ? -43.733 11.317 46.419 1.00 66.88 195 ILE A C 1
ATOM 1576 O O . ILE A 1 195 ? -43.523 10.195 45.956 1.00 66.88 195 ILE A O 1
ATOM 1580 N N . SER A 1 196 ? -43.685 12.412 45.653 1.00 60.06 196 SER A N 1
ATOM 1581 C CA . SER A 1 196 ? -43.363 12.348 44.223 1.00 60.06 196 SER A CA 1
ATOM 1582 C C . SER A 1 196 ? -41.912 11.918 43.981 1.00 60.06 196 SER A C 1
ATOM 1584 O O . SER A 1 196 ? -41.674 11.066 43.125 1.00 60.06 196 SER A O 1
ATOM 1586 N N . ILE A 1 197 ? -40.953 12.385 44.792 1.00 70.56 197 ILE A N 1
ATOM 1587 C CA . ILE A 1 197 ? -39.568 11.876 44.787 1.00 70.56 197 ILE A CA 1
ATOM 1588 C C . ILE A 1 197 ? -39.530 10.372 45.099 1.00 70.56 197 ILE A C 1
ATOM 1590 O O . ILE A 1 197 ? -38.845 9.616 44.405 1.00 70.56 197 ILE A O 1
ATOM 1594 N N . GLY A 1 198 ? -40.282 9.916 46.103 1.00 72.75 198 GLY A N 1
ATOM 1595 C CA . GLY A 1 198 ? -40.391 8.501 46.467 1.00 72.75 198 GLY A CA 1
ATOM 1596 C C . GLY A 1 198 ? -40.967 7.634 45.341 1.00 72.75 198 GLY A C 1
ATOM 1597 O O . GLY A 1 198 ? -40.439 6.564 45.044 1.00 72.75 198 GLY A O 1
ATOM 1598 N N . LEU A 1 199 ? -42.001 8.115 44.649 1.00 72.38 199 LEU A N 1
ATOM 1599 C CA . LEU A 1 199 ? -42.582 7.431 43.489 1.00 72.38 199 LEU A CA 1
ATOM 1600 C C . LEU A 1 199 ? -41.615 7.378 42.302 1.00 72.38 199 LEU A C 1
ATOM 1602 O O . LEU A 1 199 ? -41.445 6.320 41.700 1.00 72.38 199 LEU A O 1
ATOM 1606 N N . ILE A 1 200 ? -40.933 8.482 41.988 1.00 72.00 200 ILE A N 1
ATOM 1607 C CA . ILE A 1 200 ? -39.954 8.537 40.890 1.00 72.00 200 ILE A CA 1
ATOM 1608 C C . ILE A 1 200 ? -38.770 7.595 41.168 1.00 72.00 200 ILE A C 1
ATOM 1610 O O . ILE A 1 200 ? -38.322 6.863 40.279 1.00 72.00 200 ILE A O 1
ATOM 1614 N N . THR A 1 201 ? -38.279 7.566 42.407 1.00 73.00 201 THR A N 1
ATOM 1615 C CA . THR A 1 201 ? -37.190 6.664 42.822 1.00 73.00 201 THR A CA 1
ATOM 1616 C C . THR A 1 201 ? -37.633 5.197 42.850 1.00 73.00 201 THR A C 1
ATOM 1618 O O . THR A 1 201 ? -36.906 4.321 42.381 1.00 73.00 201 THR A O 1
ATOM 1621 N N . GLY A 1 202 ? -38.862 4.912 43.284 1.00 76.38 202 GLY A N 1
ATOM 1622 C CA . GLY A 1 202 ? -39.449 3.572 43.206 1.00 76.38 202 GLY A CA 1
ATOM 1623 C C . GLY A 1 202 ? -39.613 3.084 41.762 1.00 76.38 202 GLY A C 1
ATOM 1624 O O . GLY A 1 202 ? -39.189 1.978 41.424 1.00 76.38 202 GLY A O 1
ATOM 1625 N N . CYS A 1 203 ? -40.153 3.921 40.873 1.00 72.62 203 CYS A N 1
ATOM 1626 C CA . CYS A 1 203 ? -40.333 3.581 39.461 1.00 72.62 203 CYS A CA 1
ATOM 1627 C C . CYS A 1 203 ? -39.000 3.399 38.721 1.00 72.62 203 CYS A C 1
ATOM 1629 O O . CYS A 1 203 ? -38.894 2.499 37.886 1.00 72.62 203 CYS A O 1
ATOM 1631 N N . THR A 1 204 ? -37.967 4.188 39.039 1.00 71.56 204 THR A N 1
ATOM 1632 C CA . THR A 1 204 ? -36.617 3.976 38.480 1.00 71.56 204 THR A CA 1
ATOM 1633 C C . THR A 1 204 ? -36.001 2.664 38.956 1.00 71.56 204 THR A C 1
ATOM 1635 O O . THR A 1 204 ? -35.440 1.935 38.137 1.00 71.56 204 THR A O 1
ATOM 1638 N N . ALA A 1 205 ? -36.158 2.303 40.233 1.00 76.06 205 ALA A N 1
ATOM 1639 C CA . ALA A 1 205 ? -35.686 1.023 40.763 1.00 76.06 205 ALA A CA 1
ATOM 1640 C C . ALA A 1 205 ? -36.404 -0.179 40.118 1.00 76.06 205 ALA A C 1
ATOM 1642 O O . ALA A 1 205 ? -35.756 -1.153 39.727 1.00 76.06 205 ALA A O 1
ATOM 1643 N N . VAL A 1 206 ? -37.726 -0.094 39.934 1.00 78.69 206 VAL A N 1
ATOM 1644 C CA . VAL A 1 206 ? -38.522 -1.134 39.254 1.00 78.69 206 VAL A CA 1
ATOM 1645 C C . VAL A 1 206 ? -38.148 -1.242 37.774 1.00 78.69 206 VAL A C 1
ATOM 1647 O O . VAL A 1 206 ? -37.975 -2.352 37.267 1.00 78.69 206 VAL A O 1
ATOM 1650 N N . GLY A 1 207 ? -37.961 -0.111 37.088 1.00 74.88 207 GLY A N 1
ATOM 1651 C CA . GLY A 1 207 ? -37.488 -0.079 35.704 1.00 74.88 207 GLY A CA 1
ATOM 1652 C C . GLY A 1 207 ? -36.109 -0.724 35.556 1.00 74.88 207 GLY A C 1
ATOM 1653 O O . GLY A 1 207 ? -35.918 -1.587 34.699 1.00 74.88 207 GLY A O 1
ATOM 1654 N N . TYR A 1 208 ? -35.172 -0.387 36.447 1.00 76.44 208 TYR A N 1
ATOM 1655 C CA . TYR A 1 208 ? -33.844 -1.002 36.490 1.00 76.44 208 TYR A CA 1
ATOM 1656 C C . TYR A 1 208 ? -33.920 -2.521 36.719 1.00 76.44 208 TYR A C 1
ATOM 1658 O O . TYR A 1 208 ? -33.261 -3.289 36.015 1.00 76.44 208 TYR A O 1
ATOM 1666 N N . TRP A 1 209 ? -34.767 -2.971 37.650 1.00 79.88 209 TRP A N 1
ATOM 1667 C CA . TRP A 1 209 ? -34.965 -4.391 37.945 1.00 79.88 209 TRP A CA 1
ATOM 1668 C C . TRP A 1 209 ? -35.561 -5.169 36.761 1.00 79.88 209 TRP A C 1
ATOM 1670 O O . TRP A 1 209 ? -35.051 -6.236 36.409 1.00 79.88 209 TRP A O 1
ATOM 1680 N N . LEU A 1 210 ? -36.593 -4.629 36.103 1.00 76.00 210 LEU A N 1
ATOM 1681 C CA . LEU A 1 210 ? -37.220 -5.245 34.926 1.00 76.00 210 LEU A CA 1
ATOM 1682 C C . LEU A 1 210 ? -36.243 -5.365 33.753 1.00 76.00 210 LEU A C 1
ATOM 1684 O O . LEU A 1 210 ? -36.164 -6.423 33.126 1.00 76.00 210 LEU A O 1
ATOM 1688 N N . ILE A 1 211 ? -35.471 -4.309 33.483 1.00 72.38 211 ILE A N 1
ATOM 1689 C CA . ILE A 1 211 ? -34.465 -4.309 32.415 1.00 72.38 211 ILE A CA 1
ATOM 1690 C C . ILE A 1 211 ? -33.380 -5.344 32.714 1.00 72.38 211 ILE A C 1
ATOM 1692 O O . ILE A 1 211 ? -33.054 -6.147 31.840 1.00 72.38 211 ILE A O 1
ATOM 1696 N N . ASN A 1 212 ? -32.862 -5.384 33.946 1.00 75.88 212 ASN A N 1
ATOM 1697 C CA . ASN A 1 212 ? -31.838 -6.354 34.329 1.00 75.88 212 ASN A CA 1
ATOM 1698 C C . ASN A 1 212 ? -32.353 -7.801 34.195 1.00 75.88 212 ASN A C 1
ATOM 1700 O O . ASN A 1 212 ? -31.668 -8.657 33.638 1.00 75.88 212 ASN A O 1
ATOM 1704 N N . LYS A 1 213 ? -33.601 -8.064 34.608 1.00 76.00 213 LYS A N 1
ATOM 1705 C CA . LYS A 1 213 ? -34.242 -9.383 34.493 1.00 76.00 213 LYS A CA 1
ATOM 1706 C C . LYS A 1 213 ? -34.456 -9.817 33.039 1.00 76.00 213 LYS A C 1
ATOM 1708 O O . LYS A 1 213 ? -34.173 -10.964 32.703 1.00 76.00 213 LYS A O 1
ATOM 1713 N N . LEU A 1 214 ? -34.928 -8.922 32.168 1.00 68.44 214 LEU A N 1
ATOM 1714 C CA . LEU A 1 214 ? -35.140 -9.222 30.744 1.00 68.44 214 LEU A CA 1
ATOM 1715 C C . LEU A 1 214 ? -33.819 -9.415 29.985 1.00 68.44 214 LEU A C 1
ATOM 1717 O O . LEU A 1 214 ? -33.747 -10.242 29.076 1.00 68.44 214 LEU A O 1
ATOM 1721 N N . TRP A 1 215 ? -32.770 -8.685 30.367 1.00 62.34 215 TRP A N 1
ATOM 1722 C CA . TRP A 1 215 ? -31.462 -8.761 29.716 1.00 62.34 215 TRP A CA 1
ATOM 1723 C C . TRP A 1 215 ? -30.662 -10.003 30.148 1.00 62.34 215 TRP A C 1
ATOM 1725 O O . TRP A 1 215 ? -30.088 -10.678 29.294 1.00 62.34 215 TRP A O 1
ATOM 1735 N N . LEU A 1 216 ? -30.709 -10.384 31.433 1.00 57.03 216 LEU A N 1
ATOM 1736 C CA . LEU A 1 216 ? -30.124 -11.639 31.938 1.00 57.03 216 LEU A CA 1
ATOM 1737 C C . LEU A 1 216 ? -30.756 -12.877 31.282 1.00 57.03 216 LEU A C 1
ATOM 1739 O O . LEU A 1 216 ? -30.050 -13.812 30.913 1.00 57.03 216 LEU A O 1
ATOM 1743 N N . ASN A 1 217 ? -32.070 -12.855 31.043 1.00 53.88 217 ASN A N 1
ATOM 1744 C CA . ASN A 1 217 ? -32.770 -13.974 30.406 1.00 53.88 217 ASN A CA 1
ATOM 1745 C C . ASN A 1 217 ? -32.430 -14.145 28.914 1.00 53.88 217 ASN A C 1
ATOM 1747 O O . ASN A 1 217 ? -32.639 -15.219 28.354 1.00 53.88 217 ASN A O 1
ATOM 1751 N N . LYS A 1 218 ? -31.9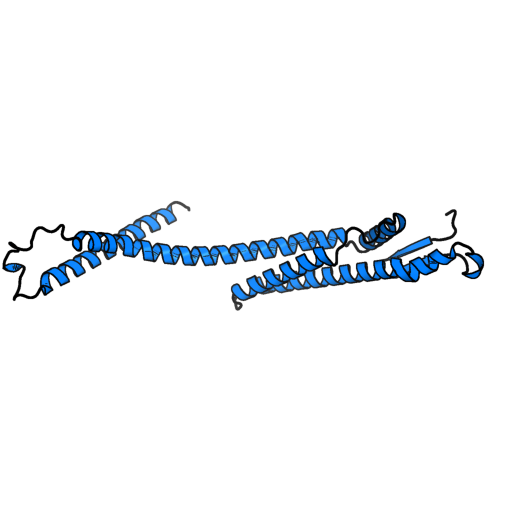19 -13.094 28.256 1.00 53.62 218 LYS A N 1
ATOM 1752 C CA . LYS A 1 218 ? -31.478 -13.156 26.854 1.00 53.62 218 LYS A CA 1
ATOM 1753 C C . LYS A 1 218 ? -30.094 -13.795 26.713 1.00 53.62 218 LYS A C 1
ATOM 1755 O O . LYS A 1 218 ? -29.847 -14.445 25.707 1.00 53.62 218 LYS A O 1
ATOM 1760 N N . LYS A 1 219 ? -29.232 -13.655 27.728 1.00 47.59 219 LYS A N 1
ATOM 1761 C CA . LYS A 1 219 ? -27.873 -14.222 27.751 1.00 47.59 219 LYS A CA 1
ATOM 1762 C C . LYS A 1 219 ? -27.872 -15.749 27.940 1.00 47.59 219 LYS A C 1
ATOM 1764 O O . LYS A 1 219 ? -27.070 -16.422 27.317 1.00 47.59 219 LYS A O 1
ATOM 1769 N N . ASN A 1 220 ? -28.836 -16.290 28.693 1.00 47.75 220 ASN A N 1
ATOM 1770 C CA . ASN A 1 220 ? -29.005 -17.740 28.906 1.00 47.75 220 ASN A CA 1
ATOM 1771 C C . ASN A 1 220 ? -29.708 -18.485 27.749 1.00 47.75 220 ASN A C 1
ATOM 1773 O O . ASN A 1 220 ? -29.927 -19.685 27.852 1.00 47.75 220 ASN A O 1
ATOM 1777 N N . LYS A 1 221 ? -30.132 -17.791 26.682 1.00 46.75 221 LYS A N 1
ATOM 1778 C CA . LYS A 1 221 ? -30.770 -18.405 25.498 1.00 46.75 221 LYS A CA 1
ATOM 1779 C C . LYS A 1 221 ? -29.875 -18.417 24.252 1.00 46.75 221 LYS A C 1
ATOM 1781 O O . LYS A 1 221 ? -30.329 -18.854 23.201 1.00 46.75 221 LYS A O 1
ATOM 1786 N N . SER A 1 222 ? -28.659 -17.882 24.352 1.00 44.09 222 SER A N 1
ATOM 1787 C CA . SER A 1 222 ? -27.672 -17.826 23.265 1.00 44.09 222 SER A CA 1
ATOM 1788 C C . SER A 1 222 ? -26.436 -18.701 23.517 1.00 44.09 222 SER A C 1
ATOM 1790 O O . SER A 1 222 ? -25.459 -18.567 22.786 1.00 44.09 222 SER A O 1
ATOM 1792 N N . GLU A 1 223 ? -26.478 -19.545 24.551 1.00 41.59 223 GLU A N 1
ATOM 1793 C CA . GLU A 1 223 ? -25.627 -20.733 24.734 1.00 41.59 223 GLU A CA 1
ATOM 1794 C C . GLU A 1 223 ? -26.461 -21.973 24.389 1.00 41.59 223 GLU A C 1
ATOM 1796 O O . GLU A 1 223 ? -25.892 -22.915 23.797 1.00 41.59 223 GLU A O 1
#

Radius of gyration: 37.12 Å; chains: 1; bounding box: 90×46×96 Å

Sequence (223 aa):
VEWGTLYGFSRYSSVMLTNSFSDLGSSTFLVRHLQTIYYKMAELCLLQRATVLSYSDEVTHVSNLLDDQKRKESEIVKKISELYKHYILFVNKIYFREVTAQEQGIEMYNMMQGIMRLPSDVKDLDGEIGELNQFASIILEQKQTSQTTKLTKLATLFVIPTLLASLLGMNVLPNFVDIPEYLIFSGKLVLPFWISIGLITGCTAVGYWLINKLWLNKKNKSE

Foldseek 3Di:
DVQQWDWDDALVDTDIGHDDCVPCVVPNVVVVCVVPVLVVLLVLLNVLLVVLVVLVVLLVVLVVVVPVPVDDLVVSLVSLVVSVVVLVCCVVPRVDQADDPDPVRNVSSVVSNVNSVSVVSNVVSVVSSVVSNVVSVVVVVVVVVVVVVVVVVVCLLCVVLVVVCVVVVPPPPPDPPDDPVVQDDPPDNVNVVVVSVVVSVVVSVVSVVVVVVVVVVVVVVVD

Secondary structure (DSSP, 8-state):
-TTS-EEEE-SS-EEEE-S-GGG-GGGGHHHHHIIIIIHHHHHHHHHHHHHHHHHHHHHHHHHHHHS-TTS-HHHHHHHHHHHHHHHHHHHHHT--S-S-S-HHHHHHHHHHHHHTTHHHHHHHHHHHHHHHHHHHHHHHHHHHHHHHHHHHHHHHHHHHHHHHHHHHHSTTS--SS---GGG-STT-THHHHHHHHHHHHHHHHHHHHHHHHHHHHHHTT--

pLDDT: mean 83.12, std 15.45, range [40.44, 97.69]